Protein AF-A0A845CRK4-F1 (afdb_monomer)

Structure (mmCIF, N/CA/C/O backbone):
data_AF-A0A845CRK4-F1
#
_entry.id   AF-A0A845CRK4-F1
#
loop_
_atom_site.group_PDB
_atom_site.id
_atom_site.type_symbol
_atom_site.label_atom_id
_atom_site.label_alt_id
_atom_site.label_comp_id
_atom_site.label_asym_id
_atom_site.label_entity_id
_atom_site.label_seq_id
_atom_site.pdbx_PDB_ins_code
_atom_site.Cartn_x
_atom_site.Cartn_y
_atom_site.Cartn_z
_atom_site.occupancy
_atom_site.B_iso_or_equiv
_atom_site.auth_seq_id
_atom_site.auth_comp_id
_atom_site.auth_asym_id
_atom_site.auth_atom_id
_atom_site.pdbx_PDB_model_num
ATOM 1 N N . MET A 1 1 ? 14.366 -25.409 -23.313 1.00 58.41 1 MET A N 1
ATOM 2 C CA . MET A 1 1 ? 15.233 -24.370 -22.700 1.00 58.41 1 MET A CA 1
ATOM 3 C C . MET A 1 1 ? 16.621 -24.361 -23.335 1.00 58.41 1 MET A C 1
ATOM 5 O O . MET A 1 1 ? 16.986 -23.325 -23.861 1.00 58.41 1 MET A O 1
ATOM 9 N N . VAL A 1 2 ? 17.353 -25.485 -23.369 1.00 64.81 2 VAL A N 1
ATOM 10 C CA . VAL A 1 2 ? 18.678 -25.576 -24.030 1.00 64.81 2 VAL A CA 1
ATOM 11 C C . VAL A 1 2 ? 18.620 -25.186 -25.513 1.00 64.81 2 VAL A C 1
ATOM 13 O O . VAL A 1 2 ? 19.386 -24.341 -25.941 1.00 64.81 2 VAL A O 1
ATOM 16 N N . GLU A 1 3 ? 17.649 -25.694 -26.273 1.00 68.00 3 GLU A N 1
ATOM 17 C CA . GLU A 1 3 ? 17.482 -25.345 -27.697 1.00 68.00 3 GLU A CA 1
ATOM 18 C C . GLU A 1 3 ? 17.185 -23.855 -27.929 1.00 68.00 3 GLU A C 1
ATOM 20 O O . GLU A 1 3 ? 17.665 -23.266 -28.889 1.00 68.00 3 GLU A O 1
ATOM 25 N N . VAL A 1 4 ? 16.443 -23.210 -27.023 1.00 71.25 4 VAL A N 1
ATOM 26 C CA . VAL A 1 4 ? 16.165 -21.764 -27.098 1.00 71.25 4 VAL A CA 1
ATOM 27 C C . VAL A 1 4 ? 17.432 -20.962 -26.802 1.00 71.25 4 VAL A C 1
ATOM 29 O O . VAL A 1 4 ? 17.751 -20.033 -27.534 1.00 71.25 4 VAL A O 1
ATOM 32 N N . LEU A 1 5 ? 18.210 -21.369 -25.794 1.00 71.94 5 LEU A N 1
ATOM 33 C CA . LEU A 1 5 ? 19.508 -20.757 -25.484 1.00 71.94 5 LEU A CA 1
ATOM 34 C C . LEU A 1 5 ? 20.548 -20.973 -26.597 1.00 71.94 5 LEU A C 1
ATOM 36 O O . LEU A 1 5 ? 21.448 -20.157 -26.759 1.00 71.94 5 LEU A O 1
ATOM 40 N N . CYS A 1 6 ? 20.410 -22.043 -27.380 1.00 80.25 6 CYS A N 1
ATOM 41 C CA . CYS A 1 6 ? 21.234 -22.326 -28.553 1.00 80.25 6 CYS A CA 1
ATOM 42 C C . CYS A 1 6 ? 20.674 -21.725 -29.859 1.00 80.25 6 CYS A C 1
ATOM 44 O O . CYS A 1 6 ? 21.228 -21.989 -30.923 1.00 80.25 6 CYS A O 1
ATOM 46 N N . GLY A 1 7 ? 19.591 -20.938 -29.801 1.00 73.31 7 GLY A N 1
ATOM 47 C CA . GLY A 1 7 ? 19.004 -20.252 -30.959 1.00 73.31 7 GLY A CA 1
ATOM 48 C C . GLY A 1 7 ? 18.234 -21.149 -31.936 1.00 73.31 7 GLY A C 1
ATOM 49 O O . GLY A 1 7 ? 17.867 -20.698 -33.017 1.00 73.31 7 GLY A O 1
ATOM 50 N N . THR A 1 8 ? 17.983 -22.411 -31.583 1.00 80.44 8 THR A N 1
ATOM 51 C CA . THR A 1 8 ? 17.277 -23.390 -32.426 1.00 80.44 8 THR A CA 1
ATOM 52 C C . THR A 1 8 ? 15.827 -23.630 -31.996 1.00 80.44 8 THR A C 1
ATOM 54 O O . THR A 1 8 ? 15.050 -24.209 -32.752 1.00 80.44 8 THR A O 1
ATOM 57 N N . GLY A 1 9 ? 15.437 -23.169 -30.803 1.00 76.56 9 GLY A N 1
ATOM 58 C CA . GLY A 1 9 ? 14.077 -23.270 -30.267 1.00 76.56 9 GLY A CA 1
ATOM 59 C C . GLY A 1 9 ? 13.304 -21.946 -30.298 1.00 76.56 9 GLY A C 1
ATOM 60 O O . GLY A 1 9 ? 13.888 -20.868 -30.302 1.00 76.56 9 GLY A O 1
ATOM 61 N N . LYS A 1 10 ? 11.968 -22.022 -30.256 1.00 74.38 10 LYS A N 1
ATOM 62 C CA . LYS A 1 10 ? 11.086 -20.849 -30.102 1.00 74.38 10 LYS A CA 1
ATOM 63 C C . LYS A 1 10 ? 10.985 -20.449 -28.629 1.00 74.38 10 LYS A C 1
ATOM 65 O O . LYS A 1 10 ? 10.820 -21.322 -27.787 1.00 74.38 10 LYS A O 1
ATOM 70 N N . GLU A 1 11 ? 10.992 -19.155 -28.311 1.00 64.50 11 GLU A N 1
ATOM 71 C CA . GLU A 1 11 ? 10.866 -18.674 -26.920 1.00 64.50 11 GLU A CA 1
ATOM 72 C C . GLU A 1 11 ? 9.606 -19.193 -26.211 1.00 64.50 11 GLU A C 1
ATOM 74 O O . GLU A 1 11 ? 9.661 -19.562 -25.040 1.00 64.50 11 GLU A O 1
ATOM 79 N N . THR A 1 12 ? 8.502 -19.342 -26.949 1.00 67.31 12 THR A N 1
ATOM 80 C CA . THR A 1 12 ? 7.234 -19.905 -26.456 1.00 67.31 12 THR A CA 1
ATOM 81 C C . THR A 1 12 ? 7.330 -21.370 -26.012 1.00 67.31 12 THR A C 1
ATOM 83 O O . THR A 1 12 ? 6.439 -21.858 -25.323 1.00 67.31 12 THR A O 1
ATOM 86 N N . SER A 1 13 ? 8.407 -22.087 -26.361 1.00 67.19 13 SER A N 1
ATOM 87 C CA . SER A 1 13 ? 8.659 -23.453 -25.883 1.00 67.19 13 SER A CA 1
ATOM 88 C C . SER A 1 13 ? 9.371 -23.504 -24.525 1.00 67.19 13 SER A C 1
ATOM 90 O O . SER A 1 13 ? 9.578 -24.589 -23.973 1.00 67.19 13 SER A O 1
ATOM 92 N N . VAL A 1 14 ? 9.751 -22.354 -23.951 1.00 64.50 14 VAL A N 1
ATOM 93 C CA . VAL A 1 14 ? 10.263 -22.269 -22.578 1.00 64.50 14 VAL A CA 1
ATOM 94 C C . VAL A 1 14 ? 9.087 -22.027 -21.629 1.00 64.50 14 VAL A C 1
ATOM 96 O O . VAL A 1 14 ? 8.472 -20.966 -21.699 1.00 64.50 14 VAL A O 1
ATOM 99 N N . PRO A 1 15 ? 8.808 -22.930 -20.670 1.00 60.03 15 PRO A N 1
ATOM 100 C CA . PRO A 1 15 ? 7.691 -22.761 -19.736 1.00 60.03 15 PRO A CA 1
ATOM 101 C C . PRO A 1 15 ? 7.705 -21.431 -18.968 1.00 60.03 15 PRO A C 1
ATOM 103 O O . PRO A 1 15 ? 6.650 -20.878 -18.690 1.00 60.03 15 PRO A O 1
ATOM 106 N N . ALA A 1 16 ? 8.890 -20.883 -18.675 1.00 57.06 16 ALA A N 1
ATOM 107 C CA . ALA A 1 16 ? 9.042 -19.587 -18.009 1.00 57.06 16 ALA A CA 1
ATOM 108 C C . ALA A 1 16 ? 8.562 -18.388 -18.856 1.00 57.06 16 ALA A C 1
ATOM 110 O O . ALA A 1 16 ? 8.167 -17.375 -18.288 1.00 57.06 16 ALA A O 1
ATOM 111 N N . PHE A 1 17 ? 8.560 -18.507 -20.188 1.00 56.06 17 PHE A N 1
ATOM 112 C CA . PHE A 1 17 ? 8.029 -17.501 -21.120 1.00 56.06 17 PHE A CA 1
ATOM 113 C C . PHE A 1 17 ? 6.613 -17.835 -21.610 1.00 56.06 17 PHE A C 1
ATOM 115 O O . PHE A 1 17 ? 6.034 -17.074 -22.375 1.00 56.06 17 PHE A O 1
ATOM 122 N N . ASN A 1 18 ? 6.040 -18.950 -21.145 1.00 56.16 18 ASN A N 1
ATOM 123 C CA . ASN A 1 18 ? 4.675 -19.378 -21.450 1.00 56.16 18 ASN A CA 1
ATOM 124 C C . ASN A 1 18 ? 3.701 -19.085 -20.291 1.00 56.16 18 ASN A C 1
ATOM 126 O O . ASN A 1 18 ? 2.653 -19.716 -20.176 1.00 56.16 18 ASN A O 1
ATOM 130 N N . CYS A 1 19 ? 4.075 -18.176 -19.384 1.00 60.91 19 CYS A N 1
ATOM 131 C CA . CYS A 1 19 ? 3.195 -17.724 -18.314 1.00 60.91 19 CYS A CA 1
ATOM 132 C C . CYS A 1 19 ? 2.245 -16.675 -18.891 1.00 60.91 19 CYS A C 1
ATOM 134 O O . CYS A 1 19 ? 2.706 -15.628 -19.352 1.00 60.91 19 CYS A O 1
ATOM 136 N N . GLU A 1 20 ? 0.937 -16.914 -18.831 1.00 72.06 20 GLU A N 1
ATOM 137 C CA . GLU A 1 20 ? -0.022 -15.840 -19.076 1.00 72.06 20 GLU A CA 1
ATOM 138 C C . GLU A 1 20 ? 0.185 -14.721 -18.047 1.00 72.06 20 GLU A C 1
ATOM 140 O O . GLU A 1 20 ? 0.559 -14.950 -16.890 1.00 72.06 20 GLU A O 1
ATOM 145 N N . ARG A 1 21 ? -0.005 -13.479 -18.496 1.00 80.69 21 ARG A N 1
ATOM 146 C CA . ARG A 1 21 ? 0.042 -12.306 -17.624 1.00 80.69 21 ARG A CA 1
ATOM 147 C C . ARG A 1 21 ? -1.000 -12.479 -16.507 1.00 80.69 21 ARG A C 1
ATOM 149 O O . ARG A 1 21 ? -2.127 -12.850 -16.826 1.00 80.69 21 ARG A O 1
ATOM 156 N N . PRO A 1 22 ? -0.677 -12.128 -15.245 1.00 88.38 22 PRO A N 1
ATOM 157 C CA . PRO A 1 22 ? -1.649 -12.198 -14.162 1.00 88.38 22 PRO A CA 1
ATOM 158 C C . PRO A 1 22 ? -2.869 -11.327 -14.461 1.00 88.38 22 PRO A C 1
ATOM 160 O O . PRO A 1 22 ? -2.739 -10.174 -14.898 1.00 88.38 22 PRO A O 1
ATOM 163 N N . ASP A 1 23 ? -4.048 -11.874 -14.198 1.00 92.00 23 ASP A N 1
ATOM 164 C CA . ASP A 1 23 ? -5.306 -11.162 -14.347 1.00 92.00 23 ASP A CA 1
ATOM 165 C C . ASP A 1 23 ? -5.679 -10.383 -13.068 1.00 92.00 23 ASP A C 1
ATOM 167 O O . ASP A 1 23 ? -4.934 -10.296 -12.086 1.00 92.00 23 ASP A O 1
ATOM 171 N N . ARG A 1 24 ? -6.862 -9.763 -13.061 1.00 95.06 24 ARG A N 1
ATOM 172 C CA . ARG A 1 24 ? -7.343 -9.027 -11.883 1.00 95.06 24 ARG A CA 1
ATOM 173 C C . ARG A 1 24 ? -7.571 -9.920 -10.663 1.00 95.06 24 ARG A C 1
ATOM 175 O O . ARG A 1 24 ? -7.409 -9.441 -9.541 1.00 95.06 24 ARG A O 1
ATOM 182 N N . VAL A 1 25 ? -8.018 -11.157 -10.860 1.00 94.44 25 VAL A N 1
ATOM 183 C CA . VAL A 1 25 ? -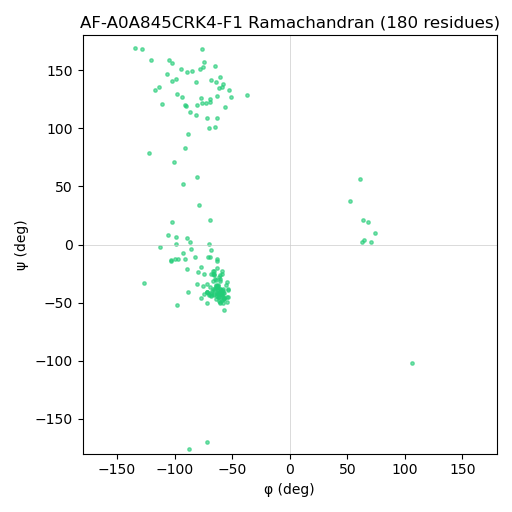8.297 -12.106 -9.778 1.00 94.44 25 VAL A CA 1
ATOM 184 C C . VAL A 1 25 ? -6.981 -12.545 -9.144 1.00 94.44 25 VAL A C 1
ATOM 186 O O . VAL A 1 25 ? -6.864 -12.515 -7.916 1.00 94.44 25 VAL A O 1
ATOM 189 N N . ASP A 1 26 ? -5.966 -12.829 -9.958 1.00 94.38 26 ASP A N 1
ATOM 190 C CA . ASP A 1 26 ? -4.609 -13.137 -9.509 1.00 94.38 26 ASP A CA 1
ATOM 191 C C . ASP A 1 26 ? -4.059 -12.025 -8.611 1.00 94.38 26 ASP A C 1
ATOM 193 O O . ASP A 1 26 ? -3.601 -12.277 -7.494 1.00 94.38 26 ASP A O 1
ATOM 197 N N . LEU A 1 27 ? -4.165 -10.765 -9.050 1.00 95.06 27 LEU A N 1
ATOM 198 C CA . LEU A 1 27 ? -3.669 -9.624 -8.277 1.00 95.06 27 LEU A CA 1
ATOM 199 C C . LEU A 1 27 ? -4.388 -9.450 -6.933 1.00 95.06 27 LEU A C 1
ATOM 201 O O . LEU A 1 27 ? -3.741 -9.180 -5.918 1.00 95.06 27 LEU A O 1
ATOM 205 N N . LYS A 1 28 ? -5.716 -9.612 -6.907 1.00 95.12 28 LYS A N 1
ATOM 206 C CA . LYS A 1 28 ? -6.530 -9.436 -5.691 1.00 95.12 28 LYS A CA 1
ATOM 207 C C . LYS A 1 28 ? -6.383 -10.580 -4.694 1.00 95.12 28 LYS A C 1
ATOM 209 O O . LYS A 1 28 ? -6.607 -10.374 -3.503 1.00 95.12 28 LYS A O 1
ATOM 214 N N . THR A 1 29 ? -6.020 -11.772 -5.160 1.00 94.44 29 THR A N 1
ATOM 215 C CA . THR A 1 29 ? -5.889 -12.972 -4.317 1.00 94.44 29 THR A CA 1
ATOM 216 C C . THR A 1 29 ? -4.446 -13.282 -3.924 1.00 94.44 29 THR A C 1
ATOM 218 O O . THR A 1 29 ? -4.220 -14.059 -2.992 1.00 94.44 29 THR A O 1
ATOM 221 N N . ALA A 1 30 ? -3.464 -12.640 -4.562 1.00 95.31 30 ALA A N 1
ATOM 222 C CA . ALA A 1 30 ? -2.055 -12.801 -4.237 1.00 95.31 30 ALA A CA 1
ATOM 223 C C . ALA A 1 30 ? -1.760 -12.497 -2.761 1.00 95.31 30 ALA A C 1
ATOM 225 O O . ALA A 1 30 ? -1.934 -11.379 -2.262 1.00 95.31 30 ALA A O 1
ATOM 226 N N . GLY A 1 31 ? -1.268 -13.518 -2.061 1.00 95.44 31 GLY A N 1
ATOM 227 C CA . GLY A 1 31 ? -1.009 -13.470 -0.627 1.00 95.44 31 GLY A CA 1
ATOM 228 C C . GLY A 1 31 ? 0.193 -12.606 -0.245 1.00 95.44 31 GLY A C 1
ATOM 229 O O . GLY A 1 31 ? 0.772 -11.887 -1.053 1.00 95.44 31 GLY A O 1
ATOM 230 N N . TRP A 1 32 ? 0.608 -12.693 1.015 1.00 95.69 32 TRP A N 1
ATOM 231 C CA . TRP A 1 32 ? 1.667 -11.845 1.555 1.00 95.69 32 TRP A CA 1
ATOM 232 C C . TRP A 1 32 ? 3.026 -12.045 0.840 1.00 95.69 32 TRP A C 1
ATOM 234 O O . TRP A 1 32 ? 3.451 -13.196 0.665 1.00 95.69 32 TRP A O 1
ATOM 244 N N . PRO A 1 33 ? 3.758 -10.970 0.473 1.00 91.44 33 PRO A N 1
ATOM 245 C CA . PRO A 1 33 ? 5.018 -11.069 -0.281 1.00 91.44 33 PRO A CA 1
ATOM 246 C C . PRO A 1 33 ? 6.165 -11.795 0.431 1.00 91.44 33 PRO A C 1
ATOM 248 O O . PRO A 1 33 ? 7.097 -12.270 -0.218 1.00 91.44 33 PRO A O 1
ATOM 251 N N . LYS A 1 34 ? 6.107 -11.919 1.764 1.00 89.31 34 LYS A N 1
ATOM 252 C CA . LYS A 1 34 ? 7.095 -12.691 2.537 1.00 89.31 34 LYS A CA 1
ATOM 253 C C . LYS A 1 34 ? 7.040 -14.197 2.226 1.00 89.31 34 LYS A C 1
ATOM 255 O O . LYS A 1 34 ? 8.023 -14.901 2.448 1.00 89.31 34 LYS A O 1
ATOM 260 N N . ASN A 1 35 ? 5.910 -14.697 1.727 1.00 87.94 35 ASN A N 1
ATOM 261 C CA . ASN A 1 35 ? 5.721 -16.115 1.426 1.00 87.94 35 ASN A CA 1
ATOM 262 C C . ASN A 1 35 ? 6.451 -16.520 0.127 1.00 87.94 35 ASN A C 1
ATOM 264 O O . ASN A 1 35 ? 6.915 -15.681 -0.643 1.00 87.94 35 ASN A O 1
ATOM 268 N N . ARG A 1 36 ? 6.563 -17.829 -0.147 1.00 74.81 36 ARG A N 1
ATOM 269 C CA . ARG A 1 36 ? 7.322 -18.361 -1.302 1.00 74.81 36 ARG A CA 1
ATOM 270 C C . ARG A 1 36 ? 6.688 -18.093 -2.684 1.00 74.81 36 ARG A C 1
ATOM 272 O O . ARG A 1 36 ? 7.283 -18.476 -3.683 1.00 74.81 36 ARG A O 1
ATOM 279 N N . GLY A 1 37 ? 5.537 -17.423 -2.761 1.00 84.81 37 GLY A N 1
ATOM 280 C CA . GLY A 1 37 ? 4.835 -17.154 -4.021 1.00 84.81 37 GLY A CA 1
ATOM 281 C C . GLY A 1 37 ? 5.568 -16.149 -4.913 1.00 84.81 37 GLY A C 1
ATOM 282 O O . GLY A 1 37 ? 5.817 -15.018 -4.494 1.00 84.81 37 GLY A O 1
ATOM 283 N N . ILE A 1 38 ? 5.888 -16.554 -6.146 1.00 87.56 38 ILE A N 1
ATOM 284 C CA . ILE A 1 38 ? 6.527 -15.687 -7.152 1.00 87.56 38 ILE A CA 1
ATOM 285 C C . ILE A 1 38 ? 5.617 -14.501 -7.480 1.00 87.56 38 ILE A C 1
ATOM 287 O O . ILE A 1 38 ? 6.084 -13.366 -7.444 1.00 87.56 38 ILE A O 1
ATOM 291 N N . LEU A 1 39 ? 4.318 -14.747 -7.688 1.00 90.38 39 LEU A N 1
ATOM 292 C CA . LEU A 1 39 ? 3.331 -13.700 -7.957 1.00 90.38 39 LEU A CA 1
ATOM 293 C C . LEU A 1 39 ? 3.294 -12.644 -6.840 1.00 90.38 39 LEU A C 1
ATOM 295 O O . LEU A 1 39 ? 3.380 -11.453 -7.120 1.00 90.38 39 LEU A O 1
ATOM 299 N N . ASN A 1 40 ? 3.268 -13.067 -5.572 1.00 92.81 40 ASN A N 1
ATOM 300 C CA . ASN A 1 40 ? 3.235 -12.142 -4.433 1.00 92.81 40 ASN A CA 1
ATOM 301 C C . ASN A 1 40 ? 4.436 -11.177 -4.444 1.00 92.81 40 ASN A C 1
ATOM 303 O O . ASN A 1 40 ? 4.312 -9.978 -4.190 1.00 92.81 40 ASN A O 1
ATOM 307 N N . LYS A 1 41 ? 5.626 -11.704 -4.758 1.00 90.19 41 LYS A N 1
ATOM 308 C CA . LYS A 1 41 ? 6.852 -10.904 -4.869 1.00 90.19 41 LYS A CA 1
ATOM 309 C C . LYS A 1 41 ? 6.838 -10.024 -6.114 1.00 90.19 41 LYS A C 1
ATOM 311 O O . LYS A 1 41 ? 7.233 -8.867 -6.021 1.00 90.19 41 LYS A O 1
ATOM 316 N N . ALA A 1 42 ? 6.369 -10.546 -7.247 1.00 90.06 42 ALA A N 1
ATOM 317 C CA . ALA A 1 42 ? 6.273 -9.808 -8.502 1.00 90.06 42 ALA A CA 1
ATOM 318 C C . ALA A 1 42 ? 5.352 -8.588 -8.370 1.00 90.06 42 ALA A C 1
ATOM 320 O O . ALA A 1 42 ? 5.720 -7.502 -8.806 1.00 90.06 42 ALA A O 1
ATOM 321 N N . ILE A 1 43 ? 4.214 -8.727 -7.683 1.00 92.50 43 ILE A N 1
ATOM 322 C CA . ILE A 1 43 ? 3.299 -7.610 -7.400 1.00 92.50 43 ILE A CA 1
ATOM 323 C C . ILE A 1 43 ? 3.975 -6.556 -6.530 1.00 92.50 43 ILE A C 1
ATOM 325 O O . ILE A 1 43 ? 3.873 -5.365 -6.820 1.00 92.50 43 ILE A O 1
ATOM 329 N N . L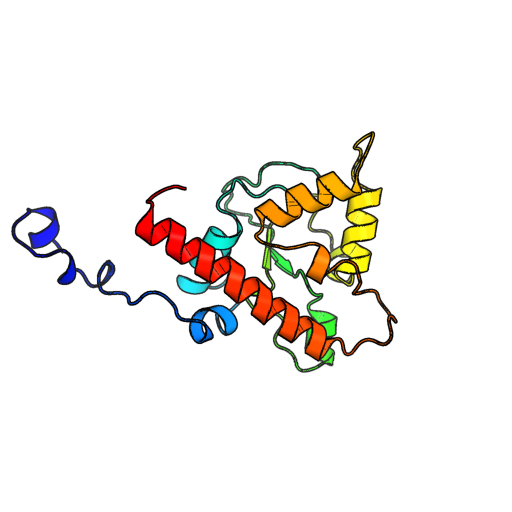EU A 1 44 ? 4.692 -6.971 -5.480 1.00 91.19 44 LEU A N 1
ATOM 330 C CA . LEU A 1 44 ? 5.424 -6.027 -4.639 1.00 91.19 44 LEU A CA 1
ATOM 331 C C . LEU A 1 44 ? 6.495 -5.276 -5.440 1.00 91.19 44 LEU A C 1
ATOM 333 O O . LEU A 1 44 ? 6.619 -4.064 -5.302 1.00 91.19 44 LEU A O 1
ATOM 337 N N . VAL A 1 45 ? 7.232 -5.978 -6.304 1.00 89.31 45 VAL A N 1
ATOM 338 C CA . VAL A 1 45 ? 8.208 -5.357 -7.207 1.00 89.31 45 VAL A CA 1
ATOM 339 C C . VAL A 1 45 ? 7.507 -4.365 -8.131 1.00 89.31 45 VAL A C 1
ATOM 341 O O . VAL A 1 45 ? 7.902 -3.205 -8.150 1.00 89.31 45 VAL A O 1
ATOM 344 N N . ALA A 1 46 ? 6.419 -4.757 -8.802 1.00 90.06 46 ALA A N 1
ATOM 345 C CA . ALA A 1 46 ? 5.634 -3.867 -9.658 1.00 90.06 46 ALA A CA 1
ATOM 346 C C . ALA A 1 46 ? 5.182 -2.593 -8.921 1.00 90.06 46 ALA A C 1
ATOM 348 O O . ALA A 1 46 ? 5.258 -1.496 -9.477 1.00 90.06 46 ALA A O 1
ATOM 349 N N . CYS A 1 47 ? 4.801 -2.724 -7.645 1.00 90.12 47 CYS A N 1
ATOM 350 C CA . CYS A 1 47 ? 4.457 -1.600 -6.775 1.00 90.12 47 CYS A CA 1
ATOM 351 C C . CYS A 1 47 ? 5.649 -0.701 -6.415 1.00 90.12 47 CYS A C 1
ATOM 353 O O . CYS A 1 47 ? 5.428 0.464 -6.107 1.00 90.12 47 CYS A O 1
ATOM 355 N N . SER A 1 48 ? 6.885 -1.205 -6.437 1.00 85.88 48 SER A N 1
ATOM 356 C CA . SER A 1 48 ? 8.078 -0.525 -5.905 1.00 85.88 48 SER A CA 1
ATOM 357 C C . SER A 1 48 ? 9.119 -0.104 -6.953 1.00 85.88 48 SER A C 1
ATOM 359 O O . SER A 1 48 ? 10.123 0.519 -6.600 1.00 85.88 48 SER A O 1
ATOM 361 N N . LEU A 1 49 ? 8.899 -0.417 -8.233 1.00 71.81 49 LEU A N 1
ATOM 362 C CA . LEU A 1 49 ? 9.898 -0.284 -9.304 1.00 71.81 49 LEU A CA 1
ATOM 363 C C . LEU A 1 49 ? 10.448 1.133 -9.521 1.00 71.81 49 LEU A C 1
ATOM 365 O O . LEU A 1 49 ? 11.589 1.271 -9.942 1.00 71.81 49 LEU A O 1
ATOM 369 N N . LYS A 1 50 ? 9.712 2.192 -9.165 1.00 67.94 50 LYS A N 1
ATOM 370 C CA . LYS A 1 50 ? 10.184 3.587 -9.299 1.00 67.94 50 LYS A CA 1
ATOM 371 C C . LYS A 1 50 ? 11.145 4.025 -8.182 1.00 67.94 50 LYS A C 1
ATOM 373 O O . LYS A 1 50 ? 11.103 5.174 -7.744 1.00 67.94 50 LYS A O 1
ATOM 378 N N . GLY A 1 51 ? 11.975 3.106 -7.686 1.00 76.38 51 GLY A N 1
ATOM 379 C CA . GLY A 1 51 ? 12.886 3.351 -6.571 1.00 76.38 51 GLY A CA 1
ATOM 380 C C . GLY A 1 51 ? 12.128 3.723 -5.301 1.00 76.38 51 GLY A C 1
ATOM 381 O O . GLY A 1 51 ? 12.354 4.808 -4.764 1.00 76.38 51 GLY A O 1
ATOM 382 N N . ALA A 1 52 ? 11.201 2.849 -4.881 1.00 85.88 52 ALA A N 1
ATOM 383 C CA . ALA A 1 52 ? 10.353 3.033 -3.707 1.00 85.88 52 ALA A CA 1
ATOM 384 C C . ALA A 1 52 ? 11.099 3.708 -2.550 1.00 85.88 52 ALA A C 1
ATOM 386 O O . ALA A 1 52 ? 12.196 3.295 -2.167 1.00 85.88 52 ALA A O 1
ATOM 387 N N . ARG A 1 53 ? 10.503 4.770 -2.011 1.00 89.94 53 ARG A N 1
ATOM 388 C CA . ARG A 1 53 ? 11.079 5.563 -0.926 1.00 89.94 53 ARG A CA 1
ATOM 389 C C . ARG A 1 53 ? 10.256 5.416 0.327 1.00 89.94 53 ARG A C 1
ATOM 391 O O . ARG A 1 53 ? 9.033 5.535 0.266 1.00 89.94 53 ARG A O 1
ATOM 398 N N . ASP A 1 54 ? 10.933 5.229 1.449 1.00 90.00 54 ASP A N 1
ATOM 399 C CA . ASP A 1 54 ? 10.300 5.219 2.758 1.00 90.00 54 ASP A CA 1
ATOM 400 C C . ASP A 1 54 ? 9.421 6.462 2.928 1.00 90.00 54 ASP A C 1
ATOM 402 O O . ASP A 1 54 ? 9.865 7.593 2.713 1.00 90.00 54 ASP A O 1
ATOM 406 N N . 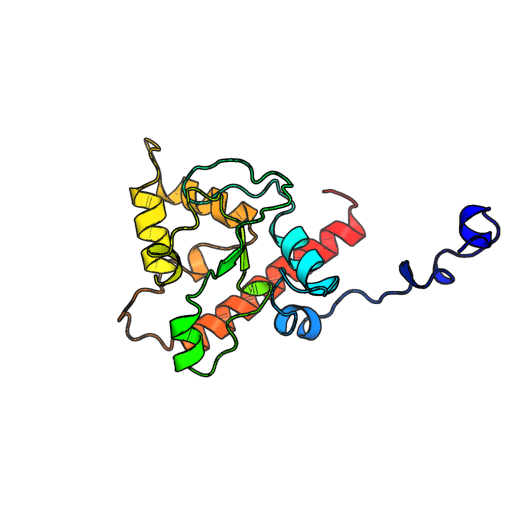VAL A 1 55 ? 8.154 6.245 3.282 1.00 88.44 55 VAL A N 1
ATOM 407 C CA . VAL A 1 55 ? 7.148 7.314 3.348 1.00 88.44 55 VAL A CA 1
ATOM 408 C C . VAL A 1 55 ? 7.528 8.379 4.385 1.00 88.44 55 VAL A C 1
ATOM 410 O O . VAL A 1 55 ? 7.213 9.558 4.214 1.00 88.44 55 VAL A O 1
ATOM 413 N N . VAL A 1 56 ? 8.268 7.991 5.419 1.00 87.00 56 VAL A N 1
ATOM 414 C CA . VAL A 1 56 ? 8.620 8.823 6.569 1.00 87.00 56 VAL A CA 1
ATOM 415 C C . VAL A 1 56 ? 10.012 9.420 6.392 1.00 87.00 56 VAL A C 1
ATOM 417 O O . VAL A 1 56 ? 10.164 10.638 6.486 1.00 87.00 56 VAL A O 1
ATOM 420 N N . THR A 1 57 ? 11.021 8.594 6.104 1.00 86.31 57 THR A N 1
ATOM 421 C CA . THR A 1 57 ? 12.430 9.026 6.059 1.00 86.31 57 THR A CA 1
ATOM 422 C C . THR A 1 57 ? 12.891 9.486 4.677 1.00 86.31 57 THR A C 1
ATOM 424 O O . THR A 1 57 ? 13.947 10.101 4.572 1.00 86.31 57 THR A O 1
ATOM 427 N N . ASN A 1 58 ? 12.117 9.235 3.610 1.00 87.56 58 ASN A N 1
ATOM 428 C CA . ASN A 1 58 ? 12.486 9.489 2.205 1.00 87.56 58 ASN A CA 1
ATOM 429 C C . ASN A 1 58 ? 13.673 8.661 1.680 1.00 87.56 58 ASN A C 1
ATOM 431 O O . ASN A 1 58 ? 14.116 8.864 0.539 1.00 87.56 58 ASN A O 1
ATOM 435 N N . GLU A 1 59 ? 14.203 7.749 2.491 1.00 88.25 59 GLU A N 1
ATOM 436 C CA . GLU A 1 59 ? 15.305 6.878 2.106 1.00 88.25 59 GLU A CA 1
ATOM 437 C C . GLU A 1 59 ? 14.878 5.954 0.966 1.00 88.25 59 GLU A C 1
ATOM 439 O O . GLU A 1 59 ? 13.758 5.441 0.942 1.00 88.25 59 GLU A O 1
ATOM 444 N N . VAL A 1 60 ? 15.777 5.743 0.003 1.00 87.38 60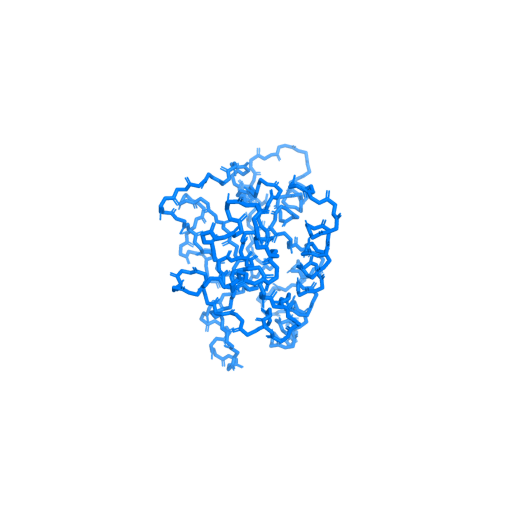 VAL A N 1
ATOM 445 C CA . VAL A 1 60 ? 15.553 4.764 -1.063 1.00 87.38 60 VAL A CA 1
ATOM 446 C C . VAL A 1 60 ? 15.605 3.375 -0.445 1.00 87.38 60 VAL A C 1
ATOM 448 O O . VAL A 1 60 ? 16.595 3.005 0.190 1.00 87.38 60 VAL A O 1
ATOM 451 N N . LEU A 1 61 ? 14.551 2.598 -0.658 1.00 83.88 61 LEU A N 1
ATOM 452 C CA . LEU A 1 61 ? 14.472 1.231 -0.179 1.00 83.88 61 LEU A CA 1
ATOM 453 C C . LEU A 1 61 ? 15.424 0.371 -1.009 1.00 83.88 61 LEU A C 1
ATOM 455 O O . LEU A 1 61 ? 15.209 0.125 -2.196 1.00 83.88 61 LEU A O 1
ATOM 459 N N . LYS A 1 62 ? 16.521 -0.051 -0.383 1.00 73.25 62 LYS A N 1
ATOM 460 C CA . LYS A 1 62 ? 17.521 -0.914 -1.014 1.00 73.25 62 LYS A CA 1
ATOM 461 C C . LYS A 1 62 ? 17.023 -2.356 -1.043 1.00 73.25 62 LYS A C 1
ATOM 463 O O . LYS A 1 62 ? 16.299 -2.791 -0.147 1.00 73.25 62 LYS A O 1
ATOM 468 N N . GLN A 1 63 ? 17.464 -3.122 -2.041 1.00 64.31 63 GLN A N 1
ATOM 469 C CA . GLN A 1 63 ? 17.360 -4.577 -1.976 1.00 64.31 63 GLN A CA 1
ATOM 470 C C . GLN A 1 63 ? 18.243 -5.070 -0.824 1.00 64.31 63 GLN A C 1
ATOM 472 O O . GLN A 1 63 ? 19.461 -5.128 -0.945 1.00 64.31 63 GLN A O 1
ATOM 477 N N . SER A 1 64 ? 17.628 -5.376 0.313 1.00 61.28 64 SER A N 1
ATOM 478 C CA . SER A 1 64 ? 18.258 -6.085 1.423 1.00 61.28 64 SER A CA 1
ATOM 479 C C . SER A 1 64 ? 17.491 -7.378 1.697 1.00 61.28 64 SER A C 1
ATOM 481 O O . SER A 1 64 ? 16.316 -7.519 1.330 1.00 61.28 64 SER A O 1
ATOM 483 N N . ASP A 1 65 ? 18.147 -8.331 2.356 1.00 55.88 65 ASP A N 1
ATOM 484 C CA . ASP A 1 65 ? 17.507 -9.574 2.800 1.00 55.88 65 ASP A CA 1
ATOM 485 C C . ASP A 1 65 ? 16.452 -9.323 3.894 1.00 55.88 65 ASP A C 1
ATOM 487 O O . ASP A 1 65 ? 15.483 -10.076 4.021 1.00 55.88 65 ASP A O 1
ATOM 491 N N . ASN A 1 66 ? 16.566 -8.197 4.606 1.00 63.69 66 ASN A N 1
ATOM 492 C CA . ASN A 1 66 ? 15.630 -7.747 5.633 1.00 63.69 66 ASN A CA 1
ATOM 493 C C . ASN A 1 66 ? 14.679 -6.677 5.083 1.00 63.69 66 ASN A C 1
ATOM 495 O O . ASN A 1 66 ? 14.766 -5.502 5.433 1.00 63.69 66 ASN A O 1
ATOM 499 N N . ARG A 1 67 ? 13.760 -7.093 4.205 1.00 74.31 67 ARG A N 1
ATOM 500 C CA . ARG A 1 67 ? 12.639 -6.243 3.780 1.00 74.31 67 ARG A CA 1
ATOM 501 C C . ARG A 1 67 ? 11.621 -6.109 4.907 1.00 74.31 67 ARG A C 1
ATOM 503 O O . ARG A 1 67 ? 11.036 -7.104 5.342 1.00 74.31 67 ARG A O 1
ATOM 510 N N . ASP A 1 68 ? 11.367 -4.874 5.312 1.00 85.56 68 ASP A N 1
ATOM 511 C CA . ASP A 1 68 ? 10.338 -4.533 6.282 1.00 85.56 68 ASP A CA 1
ATOM 512 C C . ASP A 1 68 ? 9.001 -4.296 5.575 1.00 85.56 68 ASP A C 1
ATOM 514 O O . ASP A 1 68 ? 8.705 -3.226 5.042 1.00 85.56 68 ASP A O 1
ATOM 518 N N . TYR A 1 69 ? 8.204 -5.364 5.531 1.00 91.19 69 TYR A N 1
ATOM 519 C CA . TYR A 1 69 ? 6.863 -5.350 4.961 1.00 91.19 69 TYR A CA 1
ATOM 520 C C . TYR A 1 69 ? 5.889 -4.691 5.937 1.00 91.19 69 TYR A C 1
ATOM 522 O O . TYR A 1 69 ? 5.751 -5.135 7.080 1.00 91.19 69 TYR A O 1
ATOM 530 N N . HIS A 1 70 ? 5.173 -3.684 5.456 1.00 92.94 70 HIS A N 1
ATOM 531 C CA . HIS A 1 70 ? 4.181 -2.947 6.218 1.00 92.94 70 HIS A CA 1
ATOM 532 C C . HIS A 1 70 ? 2.792 -3.129 5.608 1.00 92.94 70 HIS A C 1
ATOM 534 O O . HIS A 1 70 ? 2.612 -3.000 4.394 1.00 92.94 70 HIS A O 1
ATOM 540 N N . HIS A 1 71 ? 1.801 -3.423 6.449 1.00 94.69 71 HIS A N 1
ATOM 541 C CA . HIS A 1 71 ? 0.400 -3.439 6.040 1.00 94.69 71 HIS A CA 1
ATOM 542 C C . HIS A 1 71 ? -0.111 -2.003 5.925 1.00 94.69 71 HIS A C 1
ATOM 544 O O . HIS A 1 71 ? -0.096 -1.282 6.915 1.00 94.69 71 HIS A O 1
ATOM 550 N N . ILE A 1 72 ? -0.593 -1.591 4.752 1.00 94.12 72 ILE A N 1
ATOM 551 C CA . ILE A 1 72 ? -1.165 -0.247 4.556 1.00 94.12 72 ILE A CA 1
ATOM 552 C C . ILE A 1 72 ? -2.420 -0.082 5.412 1.00 94.12 72 ILE A C 1
ATOM 554 O O . ILE A 1 72 ? -2.572 0.916 6.108 1.00 94.12 72 ILE A O 1
ATOM 558 N N . PHE A 1 73 ? -3.305 -1.080 5.376 1.00 93.94 73 PHE A N 1
ATOM 559 C CA . PHE A 1 73 ? -4.432 -1.197 6.292 1.00 93.94 73 PHE A CA 1
ATOM 560 C C . PHE A 1 73 ? -4.078 -2.152 7.435 1.00 93.94 73 PHE A C 1
ATOM 562 O O . PHE A 1 73 ? -3.661 -3.287 7.170 1.00 93.94 73 PHE A O 1
ATOM 569 N N . PRO A 1 74 ? -4.289 -1.752 8.701 1.00 93.94 74 PRO A N 1
ATOM 570 C CA . PRO A 1 74 ? -3.799 -2.489 9.857 1.00 93.94 74 PRO A CA 1
ATOM 571 C C . PRO A 1 74 ? -4.420 -3.886 9.966 1.00 93.94 74 PRO A C 1
ATOM 573 O O . PRO A 1 74 ? -5.642 -4.075 9.999 1.00 93.94 74 PRO A O 1
ATOM 576 N N . ARG A 1 75 ? -3.543 -4.888 10.095 1.00 94.75 75 ARG A N 1
ATOM 577 C CA . ARG A 1 75 ? -3.891 -6.318 10.095 1.00 94.75 75 ARG A CA 1
ATOM 578 C C . ARG A 1 75 ? -4.943 -6.68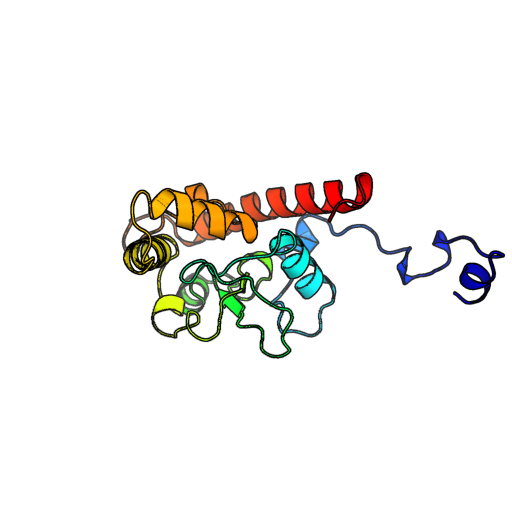7 11.138 1.00 94.75 75 ARG A C 1
ATOM 580 O O . ARG A 1 75 ? -5.861 -7.451 10.848 1.00 94.75 75 ARG A O 1
ATOM 587 N N . ALA A 1 76 ? -4.789 -6.184 12.363 1.00 92.12 76 ALA A N 1
ATOM 588 C CA . ALA A 1 76 ? -5.688 -6.507 13.469 1.00 92.12 76 ALA A CA 1
ATOM 589 C C . ALA A 1 76 ? -7.123 -6.053 13.185 1.00 92.12 76 ALA A C 1
ATOM 591 O O . ALA A 1 76 ? -8.070 -6.748 13.550 1.00 92.12 76 ALA A O 1
ATOM 592 N N . THR A 1 77 ? -7.281 -4.918 12.505 1.00 89.94 77 THR A N 1
ATOM 593 C CA . THR A 1 77 ? -8.596 -4.359 12.230 1.00 89.94 77 THR A CA 1
ATOM 594 C C . THR A 1 77 ? -9.300 -5.087 11.100 1.00 89.94 77 THR A C 1
ATOM 596 O O . THR A 1 77 ? -10.444 -5.499 11.268 1.00 89.94 77 THR A O 1
ATOM 599 N N . LEU A 1 78 ? -8.603 -5.346 9.992 1.00 93.50 78 LEU A N 1
ATOM 600 C CA . LEU A 1 78 ? -9.170 -6.116 8.882 1.00 93.50 78 LEU A CA 1
ATOM 601 C C . LEU A 1 78 ? -9.623 -7.515 9.321 1.00 93.50 78 LEU A C 1
ATOM 603 O O . LEU A 1 78 ? -10.701 -7.956 8.930 1.00 93.50 78 LEU A O 1
ATOM 607 N N . LYS A 1 79 ? -8.870 -8.173 10.217 1.00 94.62 79 LYS A N 1
ATOM 608 C CA . LYS A 1 79 ? -9.286 -9.459 10.800 1.00 94.62 79 LYS A CA 1
ATOM 609 C C . LYS A 1 79 ? -10.610 -9.376 11.557 1.00 94.62 79 LYS A C 1
ATOM 611 O O . LYS A 1 79 ? -11.430 -10.275 11.415 1.00 94.62 79 LYS A O 1
ATOM 616 N N . LYS A 1 80 ? -10.834 -8.314 12.339 1.00 92.38 80 LYS A N 1
ATOM 617 C CA . LYS A 1 80 ? -12.108 -8.101 13.054 1.00 92.38 80 LYS A CA 1
ATOM 618 C C . LYS A 1 80 ? -13.283 -7.891 12.095 1.00 92.38 80 LYS A C 1
ATOM 620 O O . LYS A 1 80 ? -14.401 -8.254 12.428 1.00 92.38 80 LYS A O 1
ATOM 625 N N . LEU A 1 81 ? -13.019 -7.339 10.911 1.00 90.81 81 LEU A N 1
ATOM 626 C CA . LEU A 1 81 ? -14.009 -7.099 9.855 1.00 90.81 81 LEU A CA 1
ATOM 627 C C . LEU A 1 81 ? -14.225 -8.315 8.930 1.00 90.81 81 LEU A C 1
ATOM 629 O O . LEU A 1 81 ? -14.981 -8.229 7.960 1.00 90.81 81 LEU A O 1
ATOM 633 N N . GLY A 1 82 ? -13.547 -9.441 9.191 1.00 93.88 82 GLY A N 1
ATOM 634 C CA . GLY A 1 82 ? -13.612 -10.639 8.349 1.00 93.88 82 GLY A CA 1
ATOM 635 C C . GLY A 1 82 ? -12.971 -10.469 6.965 1.00 93.88 82 GLY A C 1
ATOM 636 O O . GLY A 1 82 ? -13.277 -11.239 6.059 1.00 93.88 82 GLY A O 1
ATOM 637 N N . ALA A 1 83 ? -12.109 -9.465 6.786 1.00 94.38 83 ALA A N 1
ATOM 638 C CA . ALA A 1 83 ? -11.354 -9.236 5.557 1.00 94.38 83 ALA A CA 1
ATOM 639 C C . ALA A 1 83 ? -9.962 -9.884 5.645 1.00 94.38 83 ALA A C 1
ATOM 641 O O . ALA A 1 83 ? -9.389 -9.994 6.731 1.00 94.38 83 ALA A O 1
ATOM 642 N N . ASN A 1 84 ? -9.393 -10.291 4.506 1.00 96.00 84 ASN A N 1
ATOM 643 C CA . ASN A 1 84 ? -8.036 -10.837 4.457 1.00 96.00 84 ASN A CA 1
ATOM 644 C C . ASN A 1 84 ? -6.994 -9.700 4.453 1.00 96.00 84 ASN A C 1
ATOM 646 O O . ASN A 1 84 ? -6.883 -9.007 3.447 1.00 96.00 84 ASN A O 1
ATOM 650 N N . PRO A 1 85 ? -6.196 -9.511 5.519 1.00 95.69 85 PRO A N 1
ATOM 651 C CA . PRO A 1 85 ? -5.178 -8.462 5.549 1.00 95.69 85 PRO A CA 1
ATOM 652 C C . PRO A 1 85 ? -3.897 -8.814 4.794 1.00 95.69 85 PRO A C 1
ATOM 654 O O . PRO A 1 85 ? -3.133 -7.916 4.438 1.00 95.69 85 PRO A O 1
ATOM 657 N N . ASP A 1 86 ? -3.616 -10.105 4.622 1.00 96.44 86 ASP A N 1
ATOM 658 C CA . ASP A 1 86 ? -2.302 -10.631 4.261 1.00 96.44 86 ASP A CA 1
ATOM 659 C C . ASP A 1 86 ? -2.194 -10.770 2.725 1.00 96.44 86 ASP A C 1
ATOM 661 O O . ASP A 1 86 ? -1.856 -11.831 2.200 1.00 96.44 86 ASP A O 1
ATOM 665 N N . LEU A 1 87 ? -2.497 -9.673 2.015 1.00 96.88 87 LEU A N 1
ATOM 666 C CA . LEU A 1 87 ? -2.459 -9.542 0.552 1.00 96.88 87 LEU A CA 1
ATOM 667 C C . LEU A 1 87 ? -1.268 -8.699 0.085 1.00 96.88 87 LEU A C 1
ATOM 669 O O . LEU A 1 87 ? -0.903 -7.711 0.727 1.00 96.88 87 LEU A O 1
ATOM 673 N N . SER A 1 88 ? -0.711 -9.029 -1.081 1.00 96.06 88 SER A N 1
ATOM 674 C CA . SER A 1 88 ? 0.352 -8.234 -1.721 1.00 96.06 88 SER A CA 1
ATOM 675 C C . SER A 1 88 ? -0.085 -6.796 -1.997 1.00 96.06 88 SER A C 1
ATOM 677 O O . SER A 1 88 ? 0.664 -5.859 -1.731 1.00 96.06 88 SER A O 1
ATOM 679 N N . LEU A 1 89 ? -1.336 -6.601 -2.422 1.00 95.81 89 LEU A N 1
ATOM 680 C CA . LEU A 1 89 ? -1.923 -5.276 -2.635 1.00 95.81 89 LEU A CA 1
ATOM 681 C C . LEU A 1 89 ? -2.176 -4.489 -1.340 1.00 95.81 89 LEU A C 1
ATOM 683 O O . LEU A 1 89 ? -2.432 -3.293 -1.409 1.00 95.81 89 LEU A O 1
ATOM 687 N N . ASN A 1 90 ? -2.070 -5.099 -0.159 1.00 96.00 90 ASN A N 1
ATOM 688 C CA . ASN A 1 90 ? -2.084 -4.383 1.122 1.00 96.00 90 ASN A CA 1
ATOM 689 C C . ASN A 1 90 ? -0.668 -4.156 1.680 1.00 96.00 90 ASN A C 1
ATOM 691 O O . ASN A 1 90 ? -0.507 -3.692 2.805 1.00 96.00 90 ASN A O 1
ATOM 695 N N . CYS A 1 91 ? 0.370 -4.491 0.915 1.00 94.69 91 CYS A N 1
ATOM 696 C CA . CYS A 1 91 ? 1.752 -4.362 1.342 1.00 94.69 91 CYS A CA 1
ATOM 697 C C . CYS A 1 91 ? 2.384 -3.076 0.798 1.00 94.69 91 CYS A C 1
ATOM 699 O O . CYS A 1 91 ? 2.178 -2.689 -0.357 1.00 94.69 91 CYS A O 1
ATOM 701 N N . MET A 1 92 ? 3.214 -2.448 1.618 1.00 92.44 92 MET A N 1
ATOM 702 C CA . MET A 1 92 ? 4.251 -1.516 1.186 1.00 92.44 92 MET A CA 1
ATOM 703 C C . MET A 1 92 ? 5.557 -1.829 1.914 1.00 92.44 92 MET A C 1
ATOM 705 O O . MET A 1 92 ? 5.575 -2.641 2.840 1.00 92.44 92 MET A O 1
ATOM 709 N N . LEU A 1 93 ? 6.651 -1.224 1.467 1.00 91.12 93 LEU A N 1
ATOM 710 C CA . LEU A 1 93 ? 7.953 -1.373 2.097 1.00 91.12 93 LEU A CA 1
ATOM 711 C C . LEU A 1 93 ? 8.245 -0.131 2.935 1.00 91.12 93 LEU A C 1
ATOM 713 O O . LEU A 1 93 ? 7.944 0.990 2.532 1.00 91.12 93 LEU A O 1
ATOM 717 N N . LEU A 1 94 ? 8.842 -0.342 4.098 1.00 88.81 94 LEU A N 1
ATOM 718 C CA . LEU A 1 94 ? 9.427 0.711 4.917 1.00 88.81 94 LEU A CA 1
ATOM 719 C C . LEU A 1 94 ? 10.863 0.318 5.273 1.00 88.81 94 LEU A C 1
ATOM 721 O O . LEU A 1 94 ? 11.294 -0.813 5.060 1.00 88.81 94 LEU A O 1
ATOM 725 N N . THR A 1 95 ? 11.615 1.268 5.802 1.00 87.62 95 THR A N 1
ATOM 726 C CA . THR A 1 95 ? 12.888 1.032 6.478 1.00 87.62 95 THR A CA 1
ATOM 727 C C . THR A 1 95 ? 12.637 0.436 7.866 1.00 87.62 95 THR A C 1
ATOM 729 O O . THR A 1 95 ? 11.575 0.680 8.452 1.00 87.62 95 THR A O 1
ATOM 732 N N . PRO A 1 96 ? 13.617 -0.274 8.453 1.00 85.56 96 PRO A N 1
ATOM 733 C CA . PRO A 1 96 ? 13.503 -0.788 9.818 1.00 85.56 96 PRO A CA 1
ATOM 734 C C . PRO A 1 96 ? 13.153 0.297 10.846 1.00 85.56 96 PRO A C 1
ATOM 736 O O . PRO A 1 96 ? 12.345 0.076 11.745 1.00 85.56 96 PRO A O 1
ATOM 739 N N . THR A 1 97 ? 13.714 1.498 10.679 1.00 83.69 97 THR A N 1
ATOM 740 C CA . THR A 1 97 ? 13.475 2.657 11.552 1.00 83.69 97 THR A CA 1
ATOM 741 C C . THR A 1 97 ? 12.015 3.115 11.526 1.00 83.69 97 THR A C 1
ATOM 743 O O . THR A 1 97 ? 11.465 3.505 12.559 1.00 83.69 97 THR A O 1
ATOM 746 N N . SER A 1 98 ? 11.379 3.048 10.354 1.00 84.12 98 SER A N 1
ATOM 747 C CA . SER A 1 98 ? 9.986 3.444 10.141 1.00 84.12 98 SER A CA 1
ATOM 748 C C . SER A 1 98 ? 8.992 2.303 10.371 1.00 84.12 98 SER A C 1
ATOM 750 O O . SER A 1 98 ? 7.822 2.568 10.639 1.00 84.12 98 SER A O 1
ATOM 752 N N . ASN A 1 99 ? 9.405 1.034 10.315 1.00 85.25 99 ASN A N 1
ATOM 753 C CA . ASN A 1 99 ? 8.510 -0.117 10.474 1.00 85.25 99 ASN A CA 1
ATOM 754 C C . ASN A 1 99 ? 8.187 -0.430 11.948 1.00 85.25 99 ASN A C 1
ATOM 756 O O . ASN A 1 99 ? 8.439 -1.520 12.466 1.00 85.25 99 ASN A O 1
ATOM 760 N N . ARG A 1 100 ? 7.630 0.555 12.653 1.00 85.62 100 ARG A N 1
ATOM 761 C CA . ARG A 1 100 ? 7.370 0.485 14.094 1.00 85.62 100 ARG A CA 1
ATOM 762 C C . ARG A 1 100 ? 5.994 -0.102 14.404 1.00 85.62 100 ARG A C 1
ATOM 764 O O . ARG A 1 100 ? 5.022 0.100 13.669 1.00 85.62 100 ARG A O 1
ATOM 771 N N . LYS A 1 101 ? 5.886 -0.803 15.539 1.00 85.00 101 LYS A N 1
ATOM 772 C CA . LYS A 1 101 ? 4.640 -1.462 15.983 1.00 85.00 101 LYS A CA 1
ATOM 773 C C . LYS A 1 101 ? 3.495 -0.472 16.191 1.00 85.00 101 LYS A C 1
ATOM 775 O O . LYS A 1 101 ? 2.335 -0.853 16.052 1.00 85.00 101 LYS A O 1
ATOM 780 N N . GLU A 1 102 ? 3.811 0.766 16.548 1.00 85.88 102 GLU A N 1
ATOM 781 C CA . GLU A 1 102 ? 2.851 1.838 16.796 1.00 85.88 102 GLU A CA 1
ATOM 782 C C . GLU A 1 102 ? 2.132 2.236 15.504 1.00 85.88 102 GLU A C 1
ATOM 784 O O . GLU A 1 102 ? 0.924 2.459 15.520 1.00 85.88 102 GLU A O 1
ATOM 789 N N . TRP A 1 103 ? 2.846 2.256 14.377 1.00 86.62 103 TRP A N 1
ATOM 790 C CA . TRP A 1 103 ? 2.297 2.614 13.068 1.00 86.62 103 TRP A CA 1
ATOM 791 C C . TRP A 1 103 ? 1.539 1.471 12.409 1.00 86.62 103 TRP A C 1
ATOM 793 O O . TRP A 1 103 ? 0.490 1.702 11.824 1.00 86.62 103 TRP A O 1
ATOM 803 N N . ALA A 1 104 ? 1.974 0.226 12.611 1.00 87.12 104 ALA A N 1
ATOM 804 C CA . ALA A 1 104 ? 1.287 -0.957 12.080 1.00 87.12 104 ALA A CA 1
ATOM 805 C C . ALA A 1 104 ? -0.144 -1.167 12.629 1.00 87.12 104 ALA A C 1
ATOM 807 O O . ALA A 1 104 ? -0.885 -2.020 12.135 1.00 87.12 104 ALA A O 1
ATOM 808 N N . LYS A 1 105 ? -0.526 -0.437 13.684 1.00 89.31 105 LYS A N 1
ATOM 809 C CA . LYS A 1 105 ? -1.867 -0.468 14.287 1.00 89.31 105 LYS A CA 1
ATOM 810 C C . LYS A 1 105 ? -2.773 0.660 13.790 1.00 89.31 105 LYS A C 1
ATOM 812 O O . LYS A 1 105 ? -3.966 0.618 14.075 1.00 89.31 105 LYS A O 1
ATOM 817 N N . LYS A 1 106 ? -2.219 1.661 13.104 1.00 89.38 106 LYS A N 1
ATOM 818 C CA . LYS A 1 106 ? -2.940 2.875 12.717 1.00 89.38 106 LYS A CA 1
ATOM 819 C C . LYS A 1 106 ? -3.693 2.675 11.421 1.00 89.38 106 LYS A C 1
ATOM 821 O O . LYS A 1 106 ? -3.266 1.929 10.545 1.00 89.38 106 LYS A O 1
ATOM 826 N N . TRP A 1 107 ? -4.809 3.379 11.308 1.00 88.00 107 TRP A N 1
ATOM 827 C CA . TRP A 1 107 ? -5.513 3.509 10.045 1.00 88.00 107 TRP A CA 1
ATOM 828 C C . TRP A 1 107 ? -4.662 4.263 9.029 1.00 88.00 107 TRP A C 1
ATOM 830 O O . TRP A 1 107 ? -3.839 5.087 9.437 1.00 88.00 107 TRP A O 1
ATOM 840 N N . PRO A 1 108 ? -4.869 4.036 7.719 1.00 88.69 108 PRO A N 1
ATOM 841 C CA . PRO A 1 108 ? -4.076 4.703 6.700 1.00 88.69 108 PRO A CA 1
ATOM 842 C C . PRO A 1 108 ? -4.069 6.226 6.854 1.00 88.69 108 PRO A C 1
ATOM 844 O O . PRO A 1 108 ? -3.002 6.822 6.814 1.00 88.69 108 PRO A O 1
ATOM 847 N N . GLY A 1 109 ? -5.215 6.865 7.103 1.00 87.00 109 GLY A N 1
ATOM 848 C CA . GLY A 1 109 ? -5.289 8.317 7.274 1.00 87.00 109 GLY A CA 1
ATOM 849 C C . GLY A 1 109 ? -4.493 8.823 8.479 1.00 87.00 109 GLY A C 1
ATOM 850 O O . GLY A 1 109 ? -3.781 9.820 8.363 1.00 87.00 109 GLY A O 1
ATOM 851 N N . ASP A 1 110 ? -4.550 8.110 9.606 1.00 88.44 110 ASP A N 1
ATOM 852 C CA . ASP A 1 110 ? -3.823 8.471 10.830 1.00 88.44 110 ASP A CA 1
ATOM 853 C C . ASP A 1 110 ? -2.316 8.222 10.686 1.00 88.44 110 ASP A C 1
ATOM 855 O O . ASP A 1 110 ? -1.502 9.062 11.069 1.00 88.44 110 ASP A O 1
ATOM 859 N N . PHE A 1 111 ? -1.933 7.107 10.055 1.00 89.69 111 PHE A N 1
ATOM 860 C CA . PHE A 1 111 ? -0.549 6.838 9.672 1.00 89.69 111 PHE A CA 1
ATOM 861 C C . PHE A 1 111 ? -0.005 7.940 8.758 1.00 89.69 111 PHE A C 1
ATOM 863 O O . PHE A 1 111 ? 1.090 8.441 8.992 1.00 89.69 111 PHE A O 1
ATOM 870 N N . LEU A 1 112 ? -0.765 8.347 7.737 1.00 86.81 112 LEU A N 1
ATOM 871 C CA . LEU A 1 112 ? -0.344 9.390 6.804 1.00 86.81 112 LEU A CA 1
ATOM 872 C C . LEU A 1 112 ? -0.212 10.754 7.474 1.00 86.81 112 LEU A C 1
ATOM 874 O O . LEU A 1 112 ? 0.725 11.492 7.161 1.00 86.81 112 LEU A O 1
ATOM 878 N N . LEU A 1 113 ? -1.118 11.089 8.394 1.00 86.38 113 LEU A N 1
ATOM 879 C CA . LEU A 1 113 ? -1.033 12.314 9.180 1.00 86.38 113 LEU A CA 1
ATOM 880 C C . LEU A 1 113 ? 0.251 12.332 10.016 1.00 86.38 113 LEU A C 1
ATOM 882 O O . LEU A 1 113 ? 1.011 13.296 9.945 1.00 86.38 113 LEU A O 1
ATOM 886 N N . GLU A 1 114 ? 0.534 11.253 10.741 1.00 88.12 114 GLU A N 1
ATOM 887 C CA . GLU A 1 114 ? 1.746 11.156 11.556 1.00 88.12 114 GLU A CA 1
ATOM 888 C C . GLU A 1 114 ? 3.020 11.095 10.720 1.00 88.12 114 GLU A C 1
ATOM 890 O O . GLU A 1 114 ? 4.000 11.745 11.065 1.00 88.12 114 GLU A O 1
ATOM 895 N N . ALA A 1 115 ? 3.018 10.372 9.600 1.00 85.12 115 ALA A N 1
ATOM 896 C CA . ALA A 1 115 ? 4.141 10.356 8.670 1.00 85.12 115 ALA A CA 1
ATOM 897 C C . ALA A 1 115 ? 4.415 11.763 8.117 1.00 85.12 115 ALA A C 1
ATOM 899 O O . ALA A 1 115 ? 5.570 12.159 7.989 1.00 85.12 115 ALA A O 1
ATOM 900 N N . THR A 1 116 ? 3.362 12.543 7.851 1.00 85.62 116 THR A N 1
ATOM 901 C CA . THR A 1 116 ? 3.471 13.947 7.428 1.00 85.62 116 THR A CA 1
ATOM 902 C C . THR A 1 116 ? 4.056 14.822 8.534 1.00 85.62 116 THR A 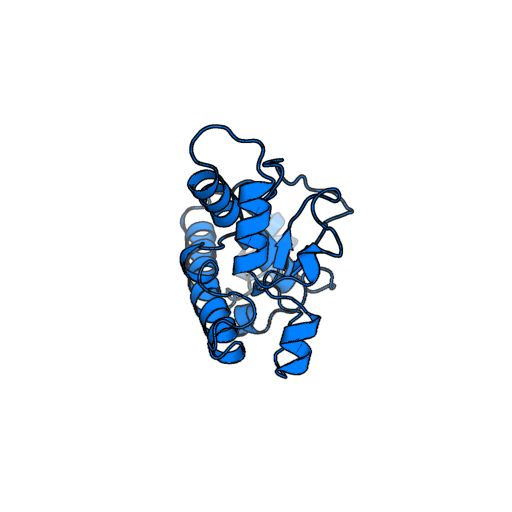C 1
ATOM 904 O O . THR A 1 116 ? 4.934 15.630 8.254 1.00 85.62 116 THR A O 1
ATOM 907 N N . GLN A 1 117 ? 3.618 14.646 9.783 1.00 83.94 117 GLN A N 1
ATOM 908 C CA . GLN A 1 117 ? 4.124 15.396 10.941 1.00 83.94 117 GLN A CA 1
ATOM 909 C C . GLN A 1 117 ? 5.568 15.023 11.309 1.00 83.94 117 GLN A C 1
ATOM 911 O O . GLN A 1 117 ? 6.345 15.882 11.711 1.00 83.94 117 GLN A O 1
ATOM 916 N N . ALA A 1 118 ? 5.930 13.747 11.170 1.00 80.38 118 ALA A N 1
ATOM 917 C CA . ALA A 1 118 ? 7.272 13.237 11.435 1.00 80.38 118 ALA A CA 1
ATOM 918 C C . ALA A 1 118 ? 8.263 13.557 10.305 1.00 80.38 118 ALA A C 1
ATOM 920 O O . ALA A 1 118 ? 9.475 13.519 10.517 1.00 80.38 118 ALA A O 1
ATOM 921 N N . SER A 1 119 ? 7.761 13.862 9.106 1.00 72.00 119 SER A N 1
ATOM 922 C CA . SER A 1 119 ? 8.570 14.285 7.969 1.00 72.00 119 SER A CA 1
ATOM 923 C C . SER A 1 119 ? 9.251 15.613 8.313 1.00 72.00 119 SER A C 1
ATOM 925 O O . SER A 1 119 ? 8.607 16.656 8.360 1.00 72.00 119 SER A O 1
ATOM 927 N N . GLN A 1 120 ? 10.569 15.590 8.529 1.00 65.69 120 GLN A N 1
ATOM 928 C CA . GLN A 1 120 ? 11.389 16.761 8.893 1.00 65.69 120 GLN A CA 1
ATOM 929 C C . GLN A 1 120 ? 11.543 17.799 7.757 1.00 65.69 120 GLN A C 1
ATOM 931 O O . GLN A 1 120 ? 12.492 18.579 7.729 1.00 65.69 120 GLN A O 1
ATOM 936 N N . PHE A 1 121 ? 10.643 17.798 6.776 1.00 63.94 121 PHE A N 1
ATOM 937 C CA . PHE A 1 121 ? 10.767 18.588 5.560 1.00 63.94 121 PHE A CA 1
ATOM 938 C C . PHE A 1 121 ? 10.106 19.953 5.738 1.00 63.94 121 PHE A C 1
ATOM 940 O O . PHE A 1 121 ? 8.900 20.052 5.965 1.00 63.94 121 PHE A O 1
ATOM 947 N N . ALA A 1 122 ? 10.899 21.014 5.585 1.00 57.91 122 ALA A N 1
ATOM 948 C CA . ALA A 1 122 ? 10.398 22.379 5.513 1.00 57.91 122 ALA A CA 1
ATOM 949 C C . ALA A 1 122 ? 9.600 22.598 4.211 1.00 57.91 122 ALA A C 1
ATOM 951 O O . ALA A 1 122 ? 9.976 22.105 3.146 1.00 57.91 122 ALA A O 1
ATOM 952 N N . GLY A 1 123 ? 8.500 23.352 4.287 1.00 77.38 123 GLY A N 1
ATOM 953 C CA . GLY A 1 123 ? 7.672 23.710 3.132 1.00 77.38 123 GLY A CA 1
ATOM 954 C C . GLY A 1 123 ? 6.352 22.942 3.082 1.00 77.38 123 GLY A C 1
ATOM 955 O O . GLY A 1 123 ? 5.410 23.303 3.780 1.00 77.38 123 GLY A O 1
ATOM 956 N N . ASN A 1 124 ? 6.263 21.909 2.234 1.00 83.19 124 ASN A N 1
ATOM 957 C CA . ASN A 1 124 ? 5.012 21.189 1.955 1.00 83.19 124 ASN A CA 1
ATOM 958 C C . ASN A 1 124 ? 5.119 19.682 2.274 1.00 83.19 124 ASN A C 1
ATOM 960 O O . ASN A 1 124 ? 5.280 18.860 1.364 1.00 83.19 124 ASN A O 1
ATOM 964 N N . PRO A 1 125 ? 5.023 19.294 3.560 1.00 80.62 12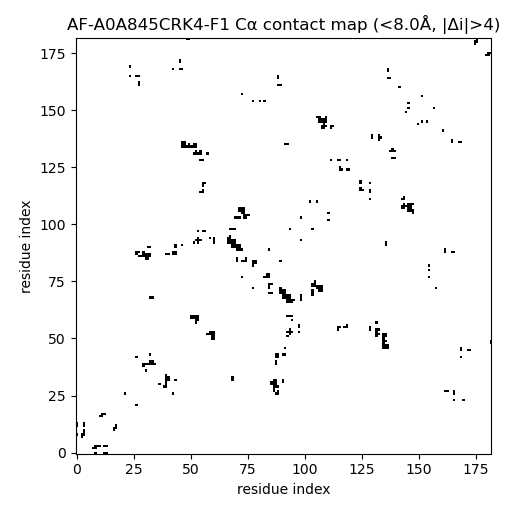5 PRO A N 1
ATOM 965 C CA . PRO A 1 125 ? 5.202 17.905 3.979 1.00 80.62 125 PRO A CA 1
ATOM 966 C C . PRO A 1 125 ? 4.130 16.967 3.397 1.00 80.62 125 PRO A C 1
ATOM 968 O O . PRO A 1 125 ? 4.429 15.812 3.097 1.00 80.62 125 PRO A O 1
ATOM 971 N N . GLY A 1 126 ? 2.909 17.459 3.150 1.00 83.12 126 GLY A N 1
ATOM 972 C CA . GLY A 1 126 ? 1.831 16.664 2.551 1.00 83.12 126 GLY A CA 1
ATOM 973 C C . GLY A 1 126 ? 2.097 16.288 1.089 1.00 83.12 126 GLY A C 1
ATOM 974 O O . GLY A 1 126 ? 1.917 15.131 0.703 1.00 83.12 126 GLY A O 1
ATOM 975 N N . ALA A 1 127 ? 2.578 17.233 0.273 1.00 86.19 127 ALA A N 1
ATOM 976 C CA . ALA A 1 127 ? 2.956 16.957 -1.117 1.00 86.19 127 ALA A CA 1
ATOM 977 C C . ALA A 1 127 ? 4.113 15.952 -1.209 1.00 86.19 127 ALA A C 1
ATOM 979 O O . ALA A 1 127 ? 4.145 15.101 -2.098 1.00 86.19 127 ALA A O 1
ATOM 980 N N . GLU A 1 128 ? 5.040 16.017 -0.260 1.00 87.38 128 GLU A N 1
ATOM 981 C CA . GLU A 1 128 ? 6.197 15.137 -0.219 1.00 87.38 128 GLU A CA 1
ATOM 982 C C . GLU A 1 128 ? 5.830 13.710 0.229 1.00 87.38 128 GLU A C 1
ATOM 984 O O . GLU A 1 128 ? 6.239 12.741 -0.415 1.00 87.38 128 GLU A O 1
ATOM 989 N N . VAL A 1 129 ? 4.974 13.553 1.245 1.00 87.81 129 VAL A N 1
ATOM 990 C CA . VAL A 1 129 ? 4.401 12.242 1.609 1.00 87.81 129 VAL A CA 1
ATOM 991 C C . VAL A 1 129 ? 3.623 11.645 0.436 1.00 87.81 129 VAL A C 1
ATOM 993 O O . VAL A 1 129 ? 3.815 10.473 0.100 1.00 87.81 129 VAL A O 1
ATOM 996 N N . LYS A 1 130 ? 2.821 12.456 -0.268 1.00 88.75 130 LYS A N 1
ATOM 997 C CA . LYS A 1 130 ? 2.136 12.037 -1.500 1.00 88.75 130 LYS A CA 1
ATOM 998 C C . LYS A 1 130 ? 3.119 11.545 -2.563 1.00 88.75 130 LYS A C 1
ATOM 1000 O O . LYS A 1 130 ? 2.903 10.489 -3.160 1.00 88.75 130 LYS A O 1
ATOM 1005 N N . ARG A 1 131 ? 4.217 12.270 -2.793 1.00 89.31 131 ARG A N 1
ATOM 1006 C CA . ARG A 1 131 ? 5.263 11.874 -3.748 1.00 89.31 131 ARG A CA 1
ATOM 1007 C C . ARG A 1 131 ? 5.880 10.523 -3.379 1.00 89.31 131 ARG A C 1
ATOM 1009 O O . ARG A 1 131 ? 6.050 9.688 -4.263 1.00 89.31 131 ARG A O 1
ATOM 1016 N N . ARG A 1 132 ? 6.163 10.277 -2.096 1.00 89.88 132 ARG A N 1
ATOM 1017 C CA . ARG A 1 132 ? 6.734 9.007 -1.608 1.00 89.88 132 ARG A CA 1
ATOM 1018 C C . ARG A 1 132 ? 5.755 7.842 -1.721 1.00 89.88 132 ARG A C 1
ATOM 1020 O O . ARG A 1 132 ? 6.142 6.772 -2.180 1.00 89.88 132 ARG A O 1
ATOM 1027 N N . LEU A 1 133 ? 4.478 8.037 -1.403 1.00 90.38 133 LEU A N 1
ATOM 1028 C CA . LEU A 1 133 ? 3.452 7.000 -1.587 1.00 90.38 133 LEU A CA 1
ATOM 1029 C C . LEU A 1 133 ? 3.255 6.625 -3.055 1.00 90.38 133 LEU A C 1
ATOM 1031 O O . LEU A 1 133 ? 3.100 5.447 -3.376 1.00 90.38 133 LEU A O 1
ATOM 1035 N N . ASN A 1 134 ? 3.356 7.595 -3.967 1.00 90.69 134 ASN A N 1
ATOM 1036 C CA . ASN A 1 134 ? 3.304 7.313 -5.400 1.00 90.69 134 ASN A CA 1
ATOM 1037 C C . ASN A 1 134 ? 4.438 6.371 -5.852 1.00 90.69 134 ASN A C 1
ATOM 1039 O O . ASN A 1 134 ? 4.249 5.631 -6.815 1.00 90.69 134 ASN A O 1
ATOM 1043 N N . THR A 1 135 ? 5.581 6.335 -5.150 1.00 90.69 135 THR A N 1
ATOM 1044 C CA . THR A 1 135 ? 6.664 5.365 -5.429 1.00 90.69 135 THR A CA 1
ATOM 1045 C C . THR A 1 135 ? 6.322 3.924 -5.027 1.00 90.69 135 THR A C 1
ATOM 1047 O O . THR A 1 135 ? 7.034 3.005 -5.418 1.00 90.69 135 THR A O 1
ATOM 1050 N N . HIS A 1 136 ? 5.221 3.735 -4.292 1.00 91.75 136 HIS A N 1
ATOM 1051 C CA . HIS A 1 136 ? 4.638 2.450 -3.896 1.00 91.75 136 HIS A CA 1
ATOM 1052 C C . HIS A 1 136 ? 3.357 2.092 -4.680 1.00 91.75 136 HIS A C 1
ATOM 1054 O O . HIS A 1 136 ? 2.644 1.153 -4.305 1.00 91.75 136 HIS A O 1
ATOM 1060 N N . LEU A 1 137 ? 3.010 2.873 -5.714 1.00 92.06 137 LEU A N 1
ATOM 1061 C CA . LEU A 1 137 ? 1.699 2.847 -6.381 1.00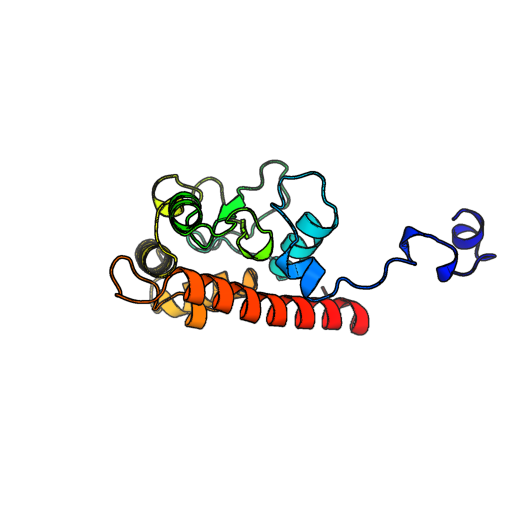 92.06 137 LEU A CA 1
ATOM 1062 C C . LEU A 1 137 ? 0.526 2.994 -5.393 1.00 92.06 137 LEU A C 1
ATOM 1064 O O . LEU A 1 137 ? -0.521 2.366 -5.540 1.00 92.06 137 LEU A O 1
ATOM 1068 N N . VAL A 1 138 ? 0.706 3.830 -4.367 1.00 90.12 138 VAL A N 1
ATOM 1069 C CA . VAL A 1 138 ? -0.330 4.175 -3.391 1.00 90.12 138 VAL A CA 1
ATOM 1070 C C . VAL A 1 138 ? -0.731 5.634 -3.596 1.00 90.12 138 VAL A C 1
ATOM 1072 O O . VAL A 1 138 ? 0.096 6.538 -3.503 1.00 90.12 138 VAL A O 1
ATOM 1075 N N . ARG A 1 139 ? -2.012 5.871 -3.886 1.00 86.44 139 ARG A N 1
ATOM 1076 C CA . ARG A 1 139 ? -2.575 7.212 -4.098 1.00 86.44 139 ARG A CA 1
ATOM 1077 C C . ARG A 1 139 ? -3.156 7.749 -2.790 1.00 86.44 139 ARG A C 1
ATOM 1079 O O . ARG A 1 139 ? -3.970 7.080 -2.155 1.00 86.44 139 ARG A O 1
ATOM 1086 N N . THR A 1 140 ? -2.748 8.951 -2.384 1.00 77.94 140 THR A N 1
ATOM 1087 C CA . THR A 1 140 ? -3.194 9.588 -1.128 1.00 77.94 140 THR A CA 1
ATOM 1088 C C . THR A 1 140 ? -4.693 9.820 -1.078 1.00 77.94 140 THR A C 1
ATOM 1090 O O . THR A 1 140 ? -5.288 9.743 -0.007 1.00 77.94 140 THR A O 1
ATOM 1093 N N . GLU A 1 141 ? -5.301 10.058 -2.238 1.00 74.31 141 GLU A N 1
ATOM 1094 C CA . GLU A 1 141 ? -6.735 10.285 -2.415 1.00 74.31 141 GLU A CA 1
ATOM 1095 C C . GLU A 1 141 ? -7.562 9.090 -1.922 1.00 74.31 141 GLU A C 1
ATOM 1097 O O . GLU A 1 141 ? -8.729 9.242 -1.584 1.00 74.31 141 GLU A O 1
ATOM 1102 N N . HIS A 1 142 ? -6.956 7.900 -1.863 1.00 68.44 142 HIS A N 1
ATOM 1103 C CA . HIS A 1 142 ? -7.615 6.675 -1.422 1.00 68.44 142 HIS A CA 1
ATOM 1104 C C . HIS A 1 142 ? -7.431 6.404 0.073 1.00 68.44 142 HIS A C 1
ATOM 1106 O O . HIS A 1 142 ? -8.027 5.459 0.567 1.00 68.44 142 HIS A O 1
ATOM 1112 N N . LEU A 1 143 ? -6.603 7.181 0.784 1.00 75.19 143 LEU A N 1
ATOM 1113 C CA . LEU A 1 143 ? -6.187 6.872 2.158 1.00 75.19 143 LEU A CA 1
ATOM 1114 C C . LEU A 1 143 ? -6.431 8.006 3.160 1.00 75.19 143 LEU A C 1
ATOM 1116 O O . LEU A 1 143 ? -6.721 7.732 4.321 1.00 75.19 143 LEU A O 1
ATOM 1120 N N . SER A 1 144 ? -6.325 9.271 2.746 1.00 66.88 144 SER A N 1
ATOM 1121 C CA . SER A 1 144 ? -6.320 10.423 3.665 1.00 66.88 144 SER A CA 1
ATOM 1122 C C . SER A 1 144 ? -7.641 10.646 4.414 1.00 66.88 144 SER A C 1
ATOM 1124 O O . SER A 1 144 ? -7.634 11.197 5.515 1.00 66.88 144 SER A O 1
ATOM 1126 N N . ALA A 1 145 ? -8.764 10.197 3.848 1.00 65.88 145 ALA A N 1
ATOM 1127 C CA . ALA A 1 145 ? -10.083 10.274 4.477 1.00 65.88 145 ALA A CA 1
ATOM 1128 C C . ALA A 1 145 ? -10.359 9.128 5.474 1.00 65.88 145 ALA A C 1
ATOM 1130 O O . ALA A 1 145 ? -11.327 9.191 6.229 1.00 65.88 145 ALA A O 1
ATOM 1131 N N . ILE A 1 146 ? -9.515 8.090 5.503 1.00 74.31 146 ILE A N 1
ATOM 1132 C CA . ILE A 1 146 ? -9.736 6.869 6.286 1.00 74.31 146 ILE A CA 1
ATOM 1133 C C . ILE A 1 146 ? -9.105 7.024 7.669 1.00 74.31 146 ILE A C 1
ATOM 1135 O O . ILE A 1 146 ? -7.973 6.594 7.904 1.00 74.31 146 ILE A O 1
ATOM 1139 N N . LYS A 1 147 ? -9.839 7.660 8.580 1.00 73.44 147 LYS A N 1
ATOM 1140 C CA . LYS A 1 147 ? -9.437 7.829 9.983 1.00 73.44 147 LYS A CA 1
ATOM 1141 C C . LYS A 1 147 ? -10.158 6.852 10.896 1.00 73.44 147 LYS A C 1
ATOM 1143 O O . LYS A 1 147 ? -11.277 6.418 10.584 1.00 73.44 147 LYS A O 1
ATOM 1148 N N . GLU A 1 148 ? -9.555 6.578 12.049 1.00 68.44 148 GLU A N 1
ATOM 1149 C CA . GLU A 1 148 ? -10.264 5.939 13.154 1.00 68.44 148 GLU A CA 1
ATOM 1150 C C . GLU A 1 148 ? -11.552 6.717 13.473 1.00 68.44 148 GLU A C 1
ATOM 1152 O O . GLU A 1 148 ? -11.541 7.944 13.563 1.00 68.44 148 GLU A O 1
ATOM 1157 N N . ASN A 1 149 ? -12.677 6.012 13.624 1.00 68.56 149 ASN A N 1
ATOM 1158 C CA . ASN A 1 149 ? -13.984 6.595 13.969 1.00 68.56 149 ASN A CA 1
ATOM 1159 C C . ASN A 1 149 ? -14.593 7.563 12.933 1.00 68.56 149 ASN A C 1
ATOM 1161 O O . ASN A 1 149 ? -15.490 8.331 13.266 1.00 68.56 149 ASN A O 1
ATOM 1165 N N . SER A 1 150 ? -14.176 7.504 11.665 1.00 72.25 150 SER A N 1
ATOM 1166 C CA . SER A 1 150 ? -14.762 8.317 10.579 1.00 72.25 150 SER A CA 1
ATOM 1167 C C . SER A 1 150 ? -16.207 7.941 10.198 1.00 72.25 150 SER A C 1
ATOM 1169 O O . SER A 1 150 ? -16.808 8.606 9.359 1.00 72.25 150 SER A O 1
ATOM 1171 N N . GLY A 1 151 ? -16.775 6.880 10.787 1.00 75.25 151 GLY A N 1
ATOM 1172 C CA . GLY A 1 151 ? -18.130 6.395 10.490 1.00 75.25 151 GLY A CA 1
ATOM 1173 C C . GLY A 1 151 ? -18.282 5.735 9.113 1.00 75.25 151 GLY A C 1
ATOM 1174 O O . GLY A 1 151 ? -19.383 5.330 8.751 1.00 75.25 151 GLY A O 1
ATOM 1175 N N . VAL A 1 152 ? -17.194 5.617 8.347 1.00 80.44 152 VAL A N 1
ATOM 1176 C CA . VAL A 1 152 ? -17.190 4.975 7.028 1.00 80.44 152 VAL A CA 1
ATOM 1177 C C . VAL A 1 152 ? -17.265 3.454 7.154 1.00 80.44 152 VAL A C 1
ATOM 1179 O O . VAL A 1 152 ? -16.786 2.871 8.129 1.00 80.44 152 VAL A O 1
ATOM 1182 N N . ASP A 1 153 ? -17.813 2.792 6.135 1.00 87.44 153 ASP A N 1
ATOM 1183 C CA . ASP A 1 153 ? -17.718 1.338 6.015 1.00 87.44 153 ASP A CA 1
ATOM 1184 C C . ASP A 1 153 ? -16.272 0.954 5.677 1.00 87.44 153 ASP A C 1
ATOM 1186 O O . ASP A 1 153 ? -15.806 1.061 4.538 1.00 87.44 153 ASP A O 1
ATOM 1190 N N . LEU A 1 154 ? -15.542 0.534 6.705 1.00 85.12 154 LEU A N 1
ATOM 1191 C CA . LEU A 1 154 ? -14.113 0.248 6.635 1.00 85.12 154 LEU A CA 1
ATOM 1192 C C . LEU A 1 154 ? -13.800 -0.952 5.741 1.00 85.12 154 LEU A C 1
ATOM 1194 O O . LEU A 1 154 ? -12.745 -0.982 5.107 1.00 85.12 154 LEU A O 1
ATOM 1198 N N . ARG A 1 155 ? -14.706 -1.934 5.672 1.00 89.00 155 ARG A N 1
ATOM 1199 C CA . ARG A 1 155 ? -14.519 -3.102 4.813 1.00 89.00 155 ARG A CA 1
ATOM 1200 C C . ARG A 1 155 ? -14.687 -2.704 3.356 1.00 89.00 155 ARG A C 1
ATOM 1202 O O . ARG A 1 155 ? -13.788 -2.966 2.562 1.00 89.00 155 ARG A O 1
ATOM 1209 N N . LYS A 1 156 ? -15.776 -2.004 3.038 1.00 90.31 156 LYS A N 1
ATOM 1210 C CA . LYS A 1 156 ? -16.010 -1.478 1.690 1.00 90.31 156 LYS A CA 1
ATOM 1211 C C . LYS A 1 156 ? -14.869 -0.564 1.245 1.00 90.31 156 LYS A C 1
ATOM 1213 O O . LYS A 1 156 ? -14.377 -0.679 0.132 1.00 90.31 156 LYS A O 1
ATOM 1218 N N . THR A 1 157 ? -14.388 0.290 2.143 1.00 89.94 157 THR A N 1
ATOM 1219 C CA . THR A 1 157 ? -13.255 1.186 1.879 1.00 89.94 157 THR A CA 1
ATOM 1220 C C . THR A 1 157 ? -11.975 0.408 1.548 1.00 89.94 157 THR A C 1
ATOM 1222 O O . THR A 1 157 ? -11.234 0.776 0.637 1.00 89.94 157 THR A O 1
ATOM 1225 N N . TYR A 1 158 ? -11.702 -0.678 2.275 1.00 92.12 158 TYR A N 1
ATOM 1226 C CA . TYR A 1 158 ? -10.566 -1.551 1.988 1.00 92.12 158 TYR A CA 1
ATOM 1227 C C . TYR A 1 158 ? -10.712 -2.263 0.634 1.00 92.12 158 TYR A C 1
ATOM 1229 O O . TYR A 1 158 ? -9.756 -2.307 -0.137 1.00 92.12 158 TYR A O 1
ATOM 1237 N N . GLU A 1 159 ? -11.903 -2.769 0.316 1.00 92.69 159 GLU A N 1
ATOM 1238 C CA . GLU A 1 159 ? -12.204 -3.400 -0.975 1.00 92.69 159 GLU A CA 1
ATOM 1239 C C . GLU A 1 159 ? -12.038 -2.398 -2.133 1.00 92.69 159 GLU A C 1
ATOM 1241 O O . GLU A 1 159 ? -11.335 -2.687 -3.099 1.00 92.69 159 GLU A O 1
ATOM 1246 N N . GLU A 1 160 ? -12.557 -1.174 -2.000 1.00 92.19 160 GLU A N 1
ATOM 1247 C CA . GLU A 1 160 ? -12.357 -0.091 -2.973 1.00 92.19 160 GLU A CA 1
ATOM 1248 C C . GLU A 1 160 ? -10.878 0.278 -3.147 1.00 92.19 160 GLU A C 1
ATOM 1250 O O . GLU A 1 160 ? -10.425 0.555 -4.260 1.00 92.19 160 GLU A O 1
ATOM 1255 N N . PHE A 1 161 ? -10.100 0.280 -2.061 1.00 93.00 161 PHE A N 1
ATOM 1256 C CA . PHE A 1 161 ? -8.656 0.480 -2.138 1.00 93.00 161 PHE A CA 1
ATOM 1257 C C . PHE A 1 161 ? -7.977 -0.628 -2.955 1.00 93.00 161 PHE A C 1
ATOM 1259 O O . PHE A 1 161 ? -7.140 -0.320 -3.809 1.00 93.00 161 PHE A O 1
ATOM 1266 N N . LEU A 1 162 ? -8.342 -1.895 -2.729 1.00 94.81 162 LEU A N 1
ATOM 1267 C CA . LEU A 1 162 ? -7.803 -3.026 -3.486 1.00 94.81 162 LEU A CA 1
ATOM 1268 C C . LEU A 1 162 ? -8.162 -2.931 -4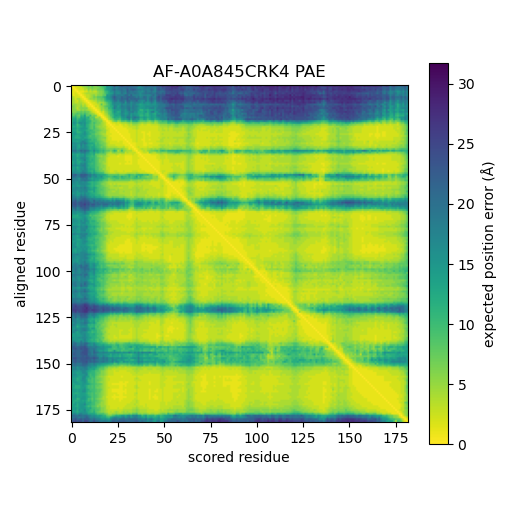.970 1.00 94.81 162 LEU A C 1
ATOM 1270 O O . LEU A 1 162 ? -7.285 -3.153 -5.804 1.00 94.81 162 LEU A O 1
ATOM 1274 N N . GLU A 1 163 ? -9.397 -2.553 -5.310 1.00 94.62 163 GLU A N 1
ATOM 1275 C CA . GLU A 1 163 ? -9.815 -2.331 -6.701 1.00 94.62 163 GLU A CA 1
ATOM 1276 C C . GLU A 1 163 ? -8.935 -1.281 -7.377 1.00 94.62 163 GLU A C 1
ATOM 1278 O O . GLU A 1 163 ? -8.246 -1.569 -8.354 1.00 94.62 163 GLU A O 1
ATOM 1283 N N . LYS A 1 164 ? -8.855 -0.083 -6.793 1.00 93.44 164 LYS A N 1
ATOM 1284 C CA . LYS A 1 164 ? -8.093 1.020 -7.387 1.00 93.44 164 LYS A CA 1
ATOM 1285 C C . LYS A 1 164 ? -6.600 0.718 -7.467 1.00 93.44 164 LYS A C 1
ATOM 1287 O O . LYS A 1 164 ? -5.931 1.135 -8.410 1.00 93.44 164 LYS A O 1
ATOM 1292 N N . ARG A 1 165 ? -6.042 0.008 -6.481 1.00 93.69 165 ARG A N 1
ATOM 1293 C CA . ARG A 1 165 ? -4.632 -0.399 -6.527 1.00 93.69 165 ARG A CA 1
ATOM 1294 C C . ARG A 1 165 ? -4.393 -1.494 -7.564 1.00 93.69 165 ARG A C 1
ATOM 1296 O O . ARG A 1 165 ? -3.345 -1.473 -8.202 1.00 93.69 165 ARG A O 1
ATOM 1303 N N . THR A 1 166 ? -5.356 -2.393 -7.776 1.00 95.69 166 THR A N 1
ATOM 1304 C CA . THR A 1 166 ? -5.314 -3.380 -8.867 1.00 95.69 166 THR A CA 1
ATOM 1305 C C . THR A 1 166 ? -5.194 -2.675 -10.213 1.00 95.69 166 THR A C 1
ATOM 1307 O O . THR A 1 166 ? -4.342 -3.054 -11.009 1.00 95.69 166 THR A O 1
ATOM 1310 N N . ASP A 1 167 ? -5.975 -1.617 -10.442 1.00 94.44 167 ASP A N 1
ATOM 1311 C CA . ASP A 1 167 ? -5.947 -0.847 -11.694 1.00 94.44 167 ASP A CA 1
ATOM 1312 C C . ASP A 1 167 ? -4.556 -0.260 -11.958 1.00 94.44 167 ASP A C 1
ATOM 1314 O O . ASP A 1 167 ? -3.990 -0.448 -13.033 1.00 94.44 167 ASP A O 1
ATOM 1318 N N . LEU A 1 168 ? -3.965 0.374 -10.939 1.00 93.00 168 LEU A N 1
ATOM 1319 C CA . LEU A 1 168 ? -2.625 0.963 -11.025 1.00 93.00 168 LEU A CA 1
ATOM 1320 C C . LEU A 1 168 ? -1.539 -0.086 -11.291 1.00 93.00 168 LEU A C 1
ATOM 1322 O O . LEU A 1 168 ? -0.588 0.175 -12.028 1.00 93.00 168 LEU A O 1
ATOM 1326 N N . VAL A 1 169 ? -1.654 -1.264 -10.672 1.00 93.38 169 VAL A N 1
ATOM 1327 C CA . VAL A 1 169 ? -0.699 -2.360 -10.868 1.00 93.38 169 VAL A CA 1
ATOM 1328 C C . VAL A 1 169 ? -0.863 -2.978 -12.255 1.00 93.38 169 VAL A C 1
ATOM 1330 O O . VAL A 1 169 ? 0.146 -3.229 -12.906 1.00 93.38 169 VAL A O 1
ATOM 1333 N N . MET A 1 170 ? -2.092 -3.162 -12.745 1.00 93.19 170 MET A N 1
ATOM 1334 C CA . MET A 1 170 ? -2.354 -3.657 -14.102 1.00 93.19 170 MET A CA 1
ATOM 1335 C C . MET A 1 170 ? -1.797 -2.715 -15.164 1.00 93.19 170 MET A C 1
ATOM 1337 O O . MET A 1 170 ? -1.062 -3.167 -16.038 1.00 93.19 170 MET A O 1
ATOM 1341 N N . GLU A 1 171 ? -2.069 -1.413 -15.043 1.00 91.75 171 GLU A N 1
ATOM 1342 C CA . GLU A 1 171 ? -1.514 -0.390 -15.935 1.00 91.75 171 GLU A CA 1
ATOM 1343 C C . GLU A 1 171 ? 0.023 -0.414 -15.906 1.00 91.75 171 GLU A C 1
ATOM 1345 O O . GLU A 1 171 ? 0.688 -0.285 -16.934 1.00 91.75 171 GLU A O 1
ATOM 1350 N N . ARG A 1 172 ? 0.623 -0.609 -14.723 1.00 89.31 172 ARG A N 1
ATOM 1351 C CA . ARG A 1 172 ? 2.081 -0.704 -14.608 1.00 89.31 172 ARG A CA 1
ATOM 1352 C C . ARG A 1 172 ? 2.631 -1.969 -15.261 1.00 89.31 172 ARG A C 1
ATOM 1354 O O . ARG A 1 172 ? 3.652 -1.879 -15.936 1.00 89.31 172 ARG A O 1
ATOM 1361 N N . ILE A 1 173 ? 1.990 -3.118 -15.063 1.00 89.12 173 ILE A N 1
ATOM 1362 C CA . ILE A 1 173 ? 2.381 -4.380 -15.703 1.00 89.12 173 ILE A CA 1
ATOM 1363 C C . ILE A 1 173 ? 2.306 -4.235 -17.226 1.00 89.12 173 ILE A C 1
ATOM 1365 O O . ILE A 1 173 ? 3.241 -4.634 -17.907 1.00 89.12 173 ILE A O 1
ATOM 1369 N N . GLU A 1 174 ? 1.261 -3.600 -17.758 1.00 88.19 174 GLU A N 1
ATOM 1370 C CA . GLU A 1 174 ? 1.134 -3.317 -19.195 1.00 88.19 174 GLU A CA 1
ATOM 1371 C C . GLU A 1 174 ? 2.292 -2.493 -19.736 1.00 88.19 174 GLU A C 1
ATOM 1373 O O . GLU A 1 174 ? 2.924 -2.894 -20.708 1.00 88.19 174 GLU A O 1
ATOM 1378 N N . LYS A 1 175 ? 2.621 -1.381 -19.073 1.00 86.56 175 LYS A N 1
ATOM 1379 C CA . LYS A 1 175 ? 3.760 -0.542 -19.471 1.00 86.56 175 LYS A CA 1
ATOM 1380 C C . LYS A 1 175 ? 5.080 -1.307 -19.430 1.00 86.56 175 LYS A C 1
ATOM 1382 O O . LYS A 1 175 ? 5.899 -1.163 -20.322 1.00 86.56 175 LYS A O 1
ATOM 1387 N N . LEU A 1 176 ? 5.283 -2.154 -18.419 1.00 83.00 176 LEU A N 1
ATOM 1388 C CA . LEU A 1 176 ? 6.494 -2.975 -18.325 1.00 83.00 176 LEU A CA 1
ATOM 1389 C C . LEU A 1 176 ? 6.606 -3.993 -19.464 1.00 83.00 176 LEU A C 1
ATOM 1391 O O . LEU A 1 176 ? 7.708 -4.239 -19.942 1.00 83.00 176 LEU A O 1
ATOM 1395 N N . LEU A 1 177 ? 5.483 -4.580 -19.882 1.00 82.44 177 LEU A N 1
ATOM 1396 C CA . LEU A 1 177 ? 5.449 -5.558 -20.969 1.00 82.44 177 LEU A CA 1
ATOM 1397 C C . LEU A 1 177 ? 5.607 -4.907 -22.349 1.00 82.44 177 LEU A C 1
ATOM 1399 O O . LEU A 1 177 ? 6.233 -5.502 -23.219 1.00 82.44 177 LEU A O 1
ATOM 1403 N N . ASN A 1 178 ? 5.047 -3.711 -22.543 1.00 80.19 178 ASN A N 1
ATOM 1404 C CA . ASN A 1 178 ? 5.030 -3.038 -23.843 1.00 80.19 178 ASN A CA 1
ATOM 1405 C C . ASN A 1 178 ? 6.267 -2.168 -24.087 1.00 80.19 178 ASN A C 1
ATOM 1407 O O . ASN A 1 178 ? 6.797 -2.163 -25.195 1.00 80.19 178 ASN A O 1
ATOM 1411 N N . ASP A 1 179 ? 6.725 -1.444 -23.065 1.00 72.44 179 ASP A N 1
ATOM 1412 C CA . ASP A 1 179 ? 7.715 -0.379 -23.243 1.00 72.44 179 ASP A CA 1
ATOM 1413 C C . ASP A 1 179 ? 9.122 -0.819 -22.808 1.00 72.44 179 ASP A C 1
ATOM 1415 O O . ASP A 1 179 ? 10.102 -0.142 -23.103 1.00 72.44 179 ASP A O 1
ATOM 1419 N N . GLY A 1 180 ? 9.253 -1.933 -22.074 1.00 59.16 180 GLY A N 1
ATOM 1420 C CA . GLY A 1 180 ? 10.533 -2.401 -21.522 1.00 59.16 180 GLY A CA 1
ATOM 1421 C C . GLY A 1 180 ? 11.185 -1.439 -20.512 1.00 59.16 180 GLY A C 1
ATOM 1422 O O . GLY A 1 180 ? 12.277 -1.720 -20.016 1.00 59.16 180 GLY A O 1
ATOM 1423 N N . GLU A 1 181 ? 10.536 -0.317 -20.184 1.00 49.91 181 GLU A N 1
ATOM 1424 C CA . GLU A 1 181 ? 11.077 0.720 -19.307 1.00 49.91 181 GLU A CA 1
ATOM 1425 C C . GLU A 1 181 ? 10.795 0.431 -17.820 1.00 49.91 181 GLU A C 1
ATOM 1427 O O . GLU A 1 181 ? 9.651 0.457 -17.329 1.00 49.91 181 GLU A O 1
ATOM 1432 N N . LEU A 1 182 ? 11.890 0.181 -17.090 1.00 50.28 182 LEU A N 1
ATOM 1433 C CA . LEU A 1 182 ? 11.955 0.122 -15.627 1.00 50.28 182 LEU A CA 1
ATOM 1434 C C . LEU A 1 182 ? 11.859 1.523 -15.013 1.00 50.28 182 LEU A C 1
ATOM 1436 O O . LEU A 1 182 ? 12.696 2.388 -15.336 1.00 50.28 182 LEU A O 1
#

Radius of gyration: 18.08 Å; Cα contacts (8 Å, |Δi|>4): 238; chains: 1; bounding box: 39×49×49 Å

Foldseek 3Di:
DVCVVVVNDDPCPDVVSVDDDDDLVLQLPAFACVDPDPSLVVLQCLLQVLQQAALQARHRDDPDPDWLKAFLAACVVCVVVVHHRGHSLRIHTHDPVLSDPVLSHFFNQVSLVVSLVNRPDPDHSNVSSQVNSVSRLQHCVLGNCTHVPSPDPVNVSVVVSSVSSSVSSVVSVVCCVPVVDD

Secondary structure (DSSP, 8-state):
-HHHHTTSS-GGGSGGG-PPPP-HHHHHH-B-TTSS-HHHHHHHHHHHTTT-B-TTT--B----S--EEEESS-HHHHHHTT----BGGGEEEE-TTT--TTGGGS-HHHHHHHHHHH---SS-HHHHHHHHHHTTT--GGGTTT--TT--S-HHHHHHHHHHHHHHHHHHHHHHHHHH---

Solvent-accessible surface area (backbone atoms only — not comparable to full-atom values): 10277 Å² total; per-residue (Å²): 88,70,46,40,76,69,73,77,41,60,66,72,70,26,72,88,64,57,62,77,78,81,53,73,65,53,54,73,64,25,39,42,46,90,48,94,51,64,66,13,39,50,52,44,46,68,30,30,62,74,62,22,25,18,55,48,80,62,46,67,65,69,98,55,96,80,70,35,77,38,50,53,55,19,47,74,57,32,51,76,69,74,42,85,45,61,25,22,78,33,50,43,68,36,46,76,88,70,62,40,76,75,53,48,66,30,38,40,16,50,39,50,51,49,32,30,69,66,27,92,54,85,88,57,31,62,64,50,35,42,56,24,31,50,20,46,62,40,62,55,90,75,29,62,80,44,40,85,88,64,82,66,62,64,64,61,52,51,52,52,44,46,52,57,39,47,52,55,48,51,55,49,52,50,45,43,73,73,66,70,63,121

Mean predicted aligned error: 7.56 Å

Sequence (182 aa):
MVEVLCGTGKETSVPAFNCERPDRVDLKTAGWPKNRGILNKAILVACSLKGARDVVTNEVLKQSDNRDYHHIFPRATLKKLGANPDLSLNCMLLTPTSNRKEWAKKWPGDFLLEATQASQFAGNPGAEVKRRLNTHLVRTEHLSAIKENSGVDLRKTYEEFLEKRTDLVMERIEKLLNDGEL

pLDDT: mean 83.66, std 11.19, range [49.91, 96.88]